Protein AF-A0A1F3BDF4-F1 (afdb_monomer)

Foldseek 3Di:
DDDDDDDPDPPPVVVVVVVVVVVVVVVVVVVVVVVVVVVVVVVVVVVVVVVVVVVVVVVVVVVVVVVVVVVVVVVVVVVVVVVVVVVVVVVVVVVVVVVVVVVVVVVVVVVVVVVVVVVVVVVVCVVVVVVVVVVVLVVLVVVLVVLVVVLVVLVVVLVVLVVVLVVLVPDDDDDDPVVSVVVNVVSVVVSVVSVVVSVVSVVVSVVSCVVSVVVPPDDD

Structure (mmCIF, N/CA/C/O backbone):
data_AF-A0A1F3BDF4-F1
#
_entry.id   AF-A0A1F3BDF4-F1
#
loop_
_atom_site.group_PDB
_atom_site.id
_atom_site.type_symbol
_atom_site.label_atom_id
_atom_site.label_alt_id
_atom_site.label_comp_id
_atom_site.label_asym_id
_atom_site.label_entity_id
_atom_site.label_seq_id
_atom_site.pdbx_PDB_ins_code
_atom_site.Cartn_x
_atom_site.Cartn_y
_atom_site.Cartn_z
_atom_site.occupancy
_atom_site.B_iso_or_equiv
_atom_site.auth_seq_id
_atom_site.auth_comp_id
_atom_site.auth_asym_id
_atom_site.auth_atom_id
_atom_site.pdbx_PDB_model_num
ATOM 1 N N . MET A 1 1 ? -53.363 -26.529 155.793 1.00 37.91 1 MET A N 1
ATOM 2 C CA . MET A 1 1 ? -52.292 -25.540 155.560 1.00 37.91 1 MET A CA 1
ATOM 3 C C . MET A 1 1 ? -52.368 -25.108 154.101 1.00 37.91 1 MET A C 1
ATOM 5 O O . MET A 1 1 ? -51.910 -25.839 153.241 1.00 37.91 1 MET A O 1
ATOM 9 N N . PHE A 1 2 ? -53.030 -23.985 153.822 1.00 35.12 2 PHE A N 1
ATOM 10 C CA . PHE A 1 2 ? -53.030 -23.314 152.519 1.00 35.12 2 PHE A CA 1
ATOM 11 C C . PHE A 1 2 ? -52.814 -21.832 152.810 1.00 35.12 2 PHE A C 1
ATOM 13 O O . PHE A 1 2 ? -53.578 -21.233 153.566 1.00 35.12 2 PHE A O 1
ATOM 20 N N . ILE A 1 3 ? -51.716 -21.281 152.300 1.00 35.78 3 ILE A N 1
ATOM 21 C CA . ILE A 1 3 ? -51.333 -19.887 152.517 1.00 35.78 3 ILE A CA 1
ATOM 22 C C . ILE A 1 3 ? -52.104 -19.052 151.495 1.00 35.78 3 ILE A C 1
ATOM 24 O O . ILE A 1 3 ? -51.772 -19.042 150.312 1.00 35.78 3 ILE A O 1
ATOM 28 N N . ALA A 1 4 ? -53.153 -18.373 151.952 1.00 39.72 4 ALA A N 1
ATOM 29 C CA . ALA A 1 4 ? -53.802 -17.317 151.191 1.00 39.72 4 ALA A CA 1
ATOM 30 C C . ALA A 1 4 ? -52.965 -16.039 151.336 1.00 39.72 4 ALA A C 1
ATOM 32 O O . ALA A 1 4 ? -52.969 -15.400 152.387 1.00 39.72 4 ALA A O 1
ATOM 33 N N . ILE A 1 5 ? -52.216 -15.683 150.292 1.00 42.00 5 ILE A N 1
ATOM 34 C CA . ILE A 1 5 ? -51.486 -14.415 150.233 1.00 42.00 5 ILE A CA 1
ATOM 35 C C . ILE A 1 5 ? -52.464 -13.340 149.747 1.00 42.00 5 ILE A C 1
ATOM 37 O O . ILE A 1 5 ? -52.766 -13.245 148.558 1.00 42.00 5 ILE A O 1
ATOM 41 N N . TYR A 1 6 ? -52.986 -12.544 150.681 1.00 45.91 6 TYR A N 1
ATOM 42 C CA . TYR A 1 6 ? -53.747 -11.331 150.383 1.00 45.91 6 TYR A CA 1
ATOM 43 C C . TYR A 1 6 ? -52.776 -10.204 150.006 1.00 45.91 6 TYR A C 1
ATOM 45 O O . TYR A 1 6 ? -52.049 -9.697 150.857 1.00 45.91 6 TYR A O 1
ATOM 53 N N . PHE A 1 7 ? -52.775 -9.792 148.736 1.00 43.00 7 PHE A N 1
ATOM 54 C CA . PHE A 1 7 ? -52.108 -8.562 148.304 1.00 43.00 7 PHE A CA 1
ATOM 55 C C . PHE A 1 7 ? -53.066 -7.371 148.429 1.00 43.00 7 PHE A C 1
ATOM 57 O O . PHE A 1 7 ? -54.156 -7.365 147.855 1.00 43.00 7 PHE A O 1
ATOM 64 N N . LYS A 1 8 ? -52.631 -6.376 149.205 1.00 47.25 8 LYS A N 1
ATOM 65 C CA . LYS A 1 8 ? -53.278 -5.084 149.451 1.00 47.25 8 LYS A CA 1
ATOM 66 C C . LYS A 1 8 ? 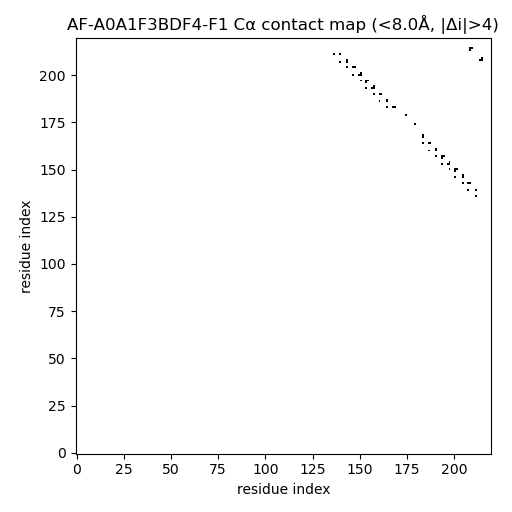-53.118 -4.174 148.217 1.00 47.25 8 LYS A C 1
ATOM 68 O O . LYS A 1 8 ? -52.019 -4.082 147.689 1.00 47.25 8 LYS A O 1
ATOM 73 N N . GLU A 1 9 ? -54.228 -3.559 147.793 1.00 53.06 9 GLU A N 1
ATOM 74 C CA . GLU A 1 9 ? -54.383 -2.426 146.847 1.00 53.06 9 GLU A CA 1
ATOM 75 C C . GLU A 1 9 ? -53.667 -2.516 145.471 1.00 53.06 9 GLU A C 1
ATOM 77 O O . GLU A 1 9 ? -52.466 -2.318 145.319 1.00 53.06 9 GLU A O 1
ATOM 82 N N . LYS A 1 10 ? -54.458 -2.803 144.420 1.00 56.91 10 LYS A N 1
ATOM 83 C CA . LYS A 1 10 ? -54.035 -3.112 143.039 1.00 56.91 10 LYS A CA 1
ATOM 84 C C . LYS A 1 10 ? -54.097 -1.907 142.074 1.00 56.91 10 LYS A C 1
ATOM 86 O O . LYS A 1 10 ? -54.841 -1.958 141.099 1.00 56.91 10 LYS A O 1
ATOM 91 N N . GLU A 1 11 ? -53.291 -0.866 142.264 1.00 58.97 11 GLU A N 1
ATOM 92 C CA . GLU A 1 11 ? -53.079 0.135 141.188 1.00 58.97 11 GLU A CA 1
ATOM 93 C C . GLU A 1 11 ? -52.096 -0.370 140.113 1.00 58.97 11 GLU A C 1
ATOM 95 O O . GLU A 1 11 ? -52.267 -0.134 138.918 1.00 58.97 11 GLU A O 1
ATOM 100 N N . TRP A 1 12 ? -51.100 -1.166 140.510 1.00 61.97 12 TRP A N 1
ATOM 101 C CA . TRP A 1 12 ? -50.070 -1.680 139.600 1.00 61.97 12 TRP A CA 1
ATOM 102 C C . TRP A 1 12 ? -50.609 -2.650 138.533 1.00 61.97 12 TRP A C 1
ATOM 104 O O . TRP A 1 12 ? -50.125 -2.654 137.402 1.00 61.97 12 TRP A O 1
ATOM 114 N N . LEU A 1 13 ? -51.645 -3.437 138.851 1.00 58.66 13 LEU A N 1
ATOM 115 C CA . LEU A 1 13 ? -52.197 -4.430 137.921 1.00 58.66 13 LEU A CA 1
ATOM 116 C C . LEU A 1 13 ? -52.852 -3.766 136.697 1.00 58.66 13 LEU A C 1
ATOM 118 O O . LEU A 1 13 ? -52.736 -4.282 135.587 1.00 58.66 13 LEU A O 1
ATOM 122 N N . GLY A 1 14 ? -53.499 -2.612 136.898 1.00 61.72 14 GLY A N 1
ATOM 123 C CA . GLY A 1 14 ? -54.099 -1.816 135.824 1.00 61.72 14 GLY A CA 1
ATOM 124 C C . GLY A 1 14 ? -53.042 -1.234 134.890 1.00 61.72 14 GLY A C 1
ATOM 125 O O . GLY A 1 14 ? -53.146 -1.393 133.676 1.00 61.72 14 GLY A O 1
ATOM 126 N N . ASN A 1 15 ? -51.967 -0.676 135.453 1.00 65.50 15 ASN A N 1
ATOM 127 C CA . ASN A 1 15 ? -50.853 -0.126 134.677 1.00 65.50 15 ASN A CA 1
ATOM 128 C C . ASN A 1 15 ? -50.111 -1.208 133.877 1.00 65.50 15 ASN A C 1
ATOM 130 O O . ASN A 1 15 ? -49.742 -0.975 132.729 1.00 65.50 15 ASN A O 1
ATOM 134 N N . VAL A 1 16 ? -49.935 -2.409 134.440 1.00 65.25 16 VAL A N 1
ATOM 135 C CA . VAL A 1 16 ? -49.312 -3.540 133.732 1.00 65.25 16 VAL A CA 1
ATOM 136 C C . VAL A 1 16 ? -50.207 -4.063 132.609 1.00 65.25 16 VAL A C 1
ATOM 138 O O . VAL A 1 16 ? -49.717 -4.289 131.507 1.00 65.25 16 VAL A O 1
ATOM 141 N N . LEU A 1 17 ? -51.514 -4.212 132.836 1.00 60.62 17 LEU A N 1
ATOM 142 C CA . LEU A 1 17 ? -52.457 -4.629 131.790 1.00 60.62 17 LEU A CA 1
ATOM 143 C C . LEU A 1 17 ? -52.572 -3.591 130.667 1.00 60.62 17 LEU A C 1
ATOM 145 O O . LEU A 1 17 ? -52.614 -3.961 129.496 1.00 60.62 17 LEU A O 1
ATOM 149 N N . GLN A 1 18 ? -52.559 -2.301 131.003 1.00 64.50 18 GLN A N 1
ATOM 150 C CA . GLN A 1 18 ? -52.583 -1.216 130.027 1.00 64.50 18 GLN A CA 1
ATOM 151 C C . GLN A 1 18 ? -51.268 -1.131 129.239 1.00 64.50 18 GLN A C 1
ATOM 153 O O . GLN A 1 18 ? -51.304 -0.927 128.024 1.00 64.50 18 GLN A O 1
ATOM 158 N N . ALA A 1 19 ? -50.123 -1.364 129.890 1.00 62.91 19 ALA A N 1
ATOM 159 C CA . ALA A 1 19 ? -48.819 -1.470 129.236 1.00 62.91 19 ALA A CA 1
ATOM 160 C C . ALA A 1 19 ? -48.749 -2.688 128.300 1.00 62.91 19 ALA A C 1
ATOM 162 O O . ALA A 1 19 ? -48.329 -2.563 127.155 1.00 62.91 19 ALA A O 1
ATOM 163 N N . ILE A 1 20 ? -49.231 -3.857 128.730 1.00 61.91 20 ILE A N 1
ATOM 164 C CA . ILE A 1 20 ? -49.308 -5.055 127.880 1.00 61.91 20 ILE A CA 1
ATOM 165 C C . ILE A 1 20 ? -50.279 -4.827 126.708 1.00 61.91 20 ILE A C 1
ATOM 167 O O . ILE A 1 20 ? -49.984 -5.222 125.580 1.00 61.91 20 ILE A O 1
ATOM 171 N N . GLY A 1 21 ? -51.404 -4.142 126.932 1.00 61.09 21 GLY A N 1
ATOM 172 C CA . GLY A 1 21 ? -52.371 -3.776 125.893 1.00 61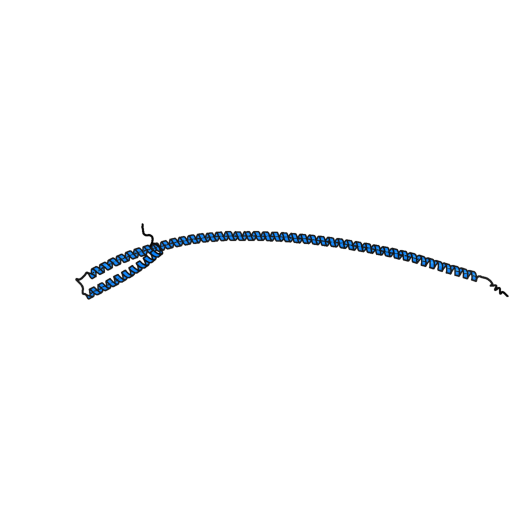.09 21 GLY A CA 1
ATOM 173 C C . GLY A 1 21 ? -51.815 -2.797 124.852 1.00 61.09 21 GLY A C 1
ATOM 174 O O . GLY A 1 21 ? -52.022 -2.981 123.656 1.00 61.09 21 GLY A O 1
ATOM 175 N N . THR A 1 22 ? -51.047 -1.791 125.275 1.00 65.75 22 THR A N 1
ATOM 176 C CA . THR A 1 22 ? -50.390 -0.849 124.348 1.00 65.75 22 THR A CA 1
ATOM 177 C C . THR A 1 22 ? -49.235 -1.501 123.604 1.00 65.75 22 THR A C 1
ATOM 179 O O . THR A 1 22 ? -49.133 -1.343 122.391 1.00 65.75 22 THR A O 1
ATOM 182 N N . ILE A 1 23 ? -48.406 -2.290 124.290 1.00 60.88 23 ILE A N 1
ATOM 183 C CA . ILE A 1 23 ? -47.301 -3.022 123.664 1.00 60.88 23 ILE A CA 1
ATOM 184 C C . ILE A 1 23 ? -47.846 -4.017 122.629 1.00 60.88 23 ILE A C 1
ATOM 186 O O . ILE A 1 23 ? -47.386 -4.020 121.490 1.00 60.88 23 ILE A O 1
ATOM 190 N N . SER A 1 24 ? -48.870 -4.806 122.968 1.00 62.03 24 SER A N 1
ATOM 191 C CA . SER A 1 24 ? -49.495 -5.742 122.019 1.00 62.03 24 SER A CA 1
ATOM 192 C C . SER A 1 24 ? -50.167 -5.033 120.838 1.00 62.03 24 SER A C 1
ATOM 194 O O . SER A 1 24 ? -50.008 -5.482 119.704 1.00 62.03 24 SER A O 1
ATOM 196 N N . GLY A 1 25 ? -50.829 -3.892 121.059 1.00 63.59 25 GLY A N 1
ATOM 197 C CA . GLY A 1 25 ? -51.383 -3.061 119.985 1.00 63.59 25 GLY A CA 1
ATOM 198 C C . GLY A 1 25 ? -50.315 -2.499 119.038 1.00 63.59 25 GLY A C 1
ATOM 199 O O . GLY A 1 25 ? -50.494 -2.527 117.819 1.00 63.59 25 GLY A O 1
ATOM 200 N N . ILE A 1 26 ? -49.171 -2.056 119.572 1.00 66.44 26 ILE A N 1
ATOM 201 C CA . ILE A 1 26 ? -48.028 -1.584 118.775 1.00 66.44 26 ILE A CA 1
ATOM 202 C C . ILE A 1 26 ? -47.444 -2.733 117.945 1.00 66.44 26 ILE A C 1
ATOM 204 O O . ILE A 1 26 ? -47.252 -2.572 116.743 1.00 66.44 26 ILE A O 1
ATOM 208 N N . TYR A 1 27 ? -47.230 -3.911 118.539 1.00 55.62 27 TYR A N 1
ATOM 209 C CA . TYR A 1 27 ? -46.733 -5.082 117.808 1.00 55.62 27 TYR A CA 1
ATOM 210 C C . TYR A 1 27 ? -47.699 -5.551 116.719 1.00 55.62 27 TYR A C 1
ATOM 212 O O . TYR A 1 27 ? -47.256 -5.856 115.616 1.00 55.62 27 TYR A O 1
ATOM 220 N N . LEU A 1 28 ? -49.008 -5.556 116.979 1.00 63.03 28 LEU A N 1
ATOM 221 C CA . LEU A 1 28 ? -50.012 -5.904 115.975 1.00 63.03 28 LEU A CA 1
ATOM 222 C C . LEU A 1 28 ? -49.995 -4.909 114.807 1.00 63.03 28 LEU A C 1
ATOM 224 O O . LEU A 1 28 ? -50.034 -5.313 113.650 1.00 63.03 28 LEU A O 1
ATOM 228 N N . THR A 1 29 ? -49.853 -3.615 115.104 1.00 61.84 29 THR A N 1
ATOM 229 C CA . THR A 1 29 ? -49.746 -2.562 114.084 1.00 61.84 29 THR A CA 1
ATOM 230 C C . THR A 1 29 ? -48.465 -2.714 113.262 1.00 61.84 29 THR A C 1
ATOM 232 O O . THR A 1 29 ? -48.508 -2.591 112.042 1.00 61.84 29 THR A O 1
ATOM 235 N N . ILE A 1 30 ? -47.339 -3.052 113.898 1.00 62.94 30 ILE A N 1
ATOM 236 C CA . ILE A 1 30 ? -46.064 -3.327 113.218 1.00 62.94 30 ILE A CA 1
ATOM 237 C C . ILE A 1 30 ? -46.166 -4.586 112.345 1.00 62.94 30 ILE A C 1
ATOM 239 O O . ILE A 1 30 ? -45.690 -4.571 111.216 1.00 62.94 30 ILE A O 1
ATOM 243 N N . ILE A 1 31 ? -46.813 -5.656 112.812 1.00 59.53 31 ILE A N 1
ATOM 244 C CA . ILE A 1 31 ? -47.002 -6.897 112.040 1.00 59.53 31 ILE A CA 1
ATOM 245 C C . ILE A 1 31 ? -47.917 -6.657 110.832 1.00 59.53 31 ILE A C 1
ATOM 247 O O . ILE A 1 31 ? -47.577 -7.073 109.727 1.00 59.53 31 ILE A O 1
ATOM 251 N N . ILE A 1 32 ? -49.026 -5.932 111.012 1.00 61.69 32 ILE A N 1
ATOM 252 C CA . ILE A 1 32 ? -49.935 -5.544 109.921 1.00 61.69 32 ILE A CA 1
ATOM 253 C C . ILE A 1 32 ? -49.212 -4.632 108.919 1.00 61.69 32 ILE A C 1
ATOM 255 O O . ILE A 1 32 ? -49.352 -4.810 107.711 1.00 61.69 32 ILE A O 1
ATOM 259 N N . PHE A 1 33 ? -48.393 -3.692 109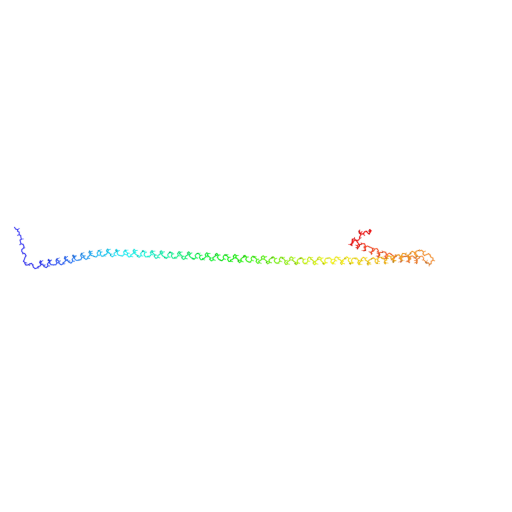.396 1.00 63.38 33 PHE A N 1
ATOM 260 C CA . PHE A 1 33 ? -47.591 -2.812 108.547 1.00 63.38 33 PHE A CA 1
ATOM 261 C C . PHE A 1 33 ? -46.519 -3.582 107.760 1.00 63.38 33 PHE A C 1
ATOM 263 O O . PHE A 1 33 ? -46.354 -3.352 106.564 1.00 63.38 33 PHE A O 1
ATOM 270 N N . LEU A 1 34 ? -45.833 -4.541 108.389 1.00 56.84 34 LEU A N 1
ATOM 271 C CA . LEU A 1 34 ? -44.849 -5.407 107.731 1.00 56.84 34 LEU A CA 1
ATOM 272 C C . LEU A 1 34 ? -45.502 -6.341 106.697 1.00 56.84 34 LEU A C 1
ATOM 274 O O . LEU A 1 34 ? -44.968 -6.476 105.598 1.00 56.84 34 LEU A O 1
ATOM 278 N N . GLN A 1 35 ? -46.677 -6.913 106.989 1.00 56.06 35 GLN A N 1
ATOM 279 C CA . GLN A 1 35 ? -47.450 -7.706 106.020 1.00 56.06 35 GLN A CA 1
ATOM 280 C C . GLN A 1 35 ? -47.980 -6.857 104.855 1.00 56.06 35 GLN A C 1
ATOM 282 O O . GLN A 1 35 ? -47.895 -7.273 103.700 1.00 56.06 35 GLN A O 1
ATOM 287 N N . SER A 1 36 ? -48.450 -5.635 105.123 1.00 56.97 36 SER A N 1
ATOM 288 C CA . SER A 1 36 ? -48.879 -4.684 104.087 1.00 56.97 36 SER A CA 1
ATOM 289 C C . SER A 1 36 ? -47.731 -4.270 103.154 1.00 56.97 36 SER A C 1
ATOM 291 O O . SER A 1 36 ? -47.973 -3.929 101.994 1.00 56.97 36 SER A O 1
ATOM 293 N N . ASN A 1 37 ? -46.485 -4.302 103.633 1.00 61.31 37 ASN A N 1
ATOM 294 C CA . ASN A 1 37 ? -45.301 -3.955 102.846 1.00 61.31 37 ASN A CA 1
ATOM 295 C C . ASN A 1 37 ? -44.859 -5.095 101.906 1.00 61.31 37 ASN A C 1
ATOM 297 O O . ASN A 1 37 ? -44.322 -4.849 100.828 1.00 61.31 37 ASN A O 1
ATOM 301 N N . GLU A 1 38 ? -45.131 -6.349 102.269 1.00 63.09 38 GLU A N 1
ATOM 302 C CA . GLU A 1 38 ? -44.785 -7.530 101.468 1.00 63.09 38 GLU A CA 1
ATOM 303 C C . GLU A 1 38 ? -45.664 -7.661 100.208 1.00 63.09 38 GLU A C 1
ATOM 305 O O . GLU A 1 38 ? -45.215 -8.092 99.141 1.00 63.09 38 GLU A O 1
ATOM 310 N N . GLU A 1 39 ? -46.926 -7.238 100.303 1.00 65.56 39 GLU A N 1
ATOM 311 C CA . GLU A 1 39 ? -47.867 -7.201 99.180 1.00 65.56 39 GLU A CA 1
ATOM 312 C C . GLU A 1 39 ? -47.580 -6.027 98.225 1.00 65.56 39 GLU A C 1
ATOM 314 O O . GLU A 1 39 ? -47.633 -6.190 97.002 1.00 65.56 39 GLU A O 1
ATOM 319 N N . SER A 1 40 ? -47.153 -4.886 98.776 1.00 65.50 40 SER A N 1
ATOM 320 C CA . SER A 1 40 ? -46.599 -3.742 98.037 1.00 65.50 40 SER A CA 1
ATOM 321 C C . SER A 1 40 ? -45.344 -4.125 97.235 1.00 65.50 40 SER A C 1
ATOM 323 O O . SER A 1 40 ? -45.277 -3.859 96.032 1.00 65.50 40 SER A O 1
ATOM 325 N N . ASP A 1 41 ? -44.389 -4.846 97.835 1.00 73.81 41 ASP A N 1
ATOM 326 C CA . ASP A 1 41 ? -43.156 -5.266 97.148 1.00 73.81 41 ASP A CA 1
ATOM 327 C C . ASP A 1 41 ? -43.441 -6.263 96.005 1.00 73.81 41 ASP A C 1
ATOM 329 O O . ASP A 1 41 ? -42.855 -6.189 94.919 1.00 73.81 41 ASP A O 1
ATOM 333 N N . LYS A 1 42 ? -44.418 -7.163 96.185 1.00 76.75 42 LYS A N 1
ATOM 334 C CA . LYS A 1 42 ? -44.894 -8.053 95.109 1.00 76.75 42 LYS A CA 1
ATOM 335 C C . LYS A 1 42 ? -45.516 -7.271 93.949 1.00 76.75 42 LYS A C 1
ATOM 337 O O . LYS A 1 42 ? -45.252 -7.600 92.788 1.00 76.75 42 LYS A O 1
ATOM 342 N N . GLN A 1 43 ? -46.320 -6.244 94.232 1.00 76.00 43 GLN A N 1
ATOM 343 C CA . GLN A 1 43 ? -46.901 -5.379 93.201 1.00 76.00 43 GLN A CA 1
ATOM 344 C C . GLN A 1 43 ? -45.830 -4.565 92.470 1.00 76.00 43 GLN A C 1
ATOM 346 O O . GLN A 1 43 ? -45.836 -4.530 91.237 1.00 76.00 43 GLN A O 1
ATOM 351 N N . PHE A 1 44 ? -44.864 -4.011 93.203 1.00 77.06 44 PHE A N 1
ATOM 352 C CA . PHE A 1 44 ? -43.733 -3.282 92.639 1.00 77.06 44 PHE A CA 1
ATOM 353 C C . PHE A 1 44 ? -42.905 -4.163 91.697 1.00 77.06 44 PHE A C 1
ATOM 355 O O . PHE A 1 44 ? -42.699 -3.813 90.534 1.00 77.06 44 PHE A O 1
ATOM 362 N N . ARG A 1 45 ? -42.520 -5.371 92.129 1.00 77.00 45 ARG A N 1
ATOM 363 C CA . ARG A 1 45 ? -41.799 -6.338 91.279 1.00 77.00 45 ARG A CA 1
ATOM 364 C C . ARG A 1 45 ? -42.594 -6.725 90.034 1.00 77.00 45 ARG A C 1
ATOM 366 O O . ARG A 1 45 ? -42.016 -6.875 88.958 1.00 77.00 45 ARG A O 1
ATOM 373 N N . LYS A 1 46 ? -43.916 -6.884 90.156 1.00 83.06 46 LYS A N 1
ATOM 374 C CA . LYS A 1 46 ? -44.800 -7.199 89.024 1.00 83.06 46 LYS A CA 1
ATOM 375 C C . LYS A 1 46 ? -44.877 -6.039 88.028 1.00 83.06 46 LYS A C 1
ATOM 377 O O . LYS A 1 46 ? -44.842 -6.279 86.824 1.00 83.06 46 LYS A O 1
ATOM 382 N N . GLN A 1 47 ? -44.957 -4.800 88.505 1.00 79.56 47 GLN A N 1
ATOM 383 C CA . GLN A 1 47 ? -44.959 -3.605 87.661 1.00 79.56 47 GLN A CA 1
ATOM 384 C C . GLN A 1 47 ? -43.602 -3.391 86.979 1.00 79.56 47 GLN A C 1
ATOM 386 O O . GLN A 1 47 ? -43.563 -3.132 85.778 1.00 79.56 47 GLN A O 1
ATOM 391 N N . PHE A 1 48 ? -42.502 -3.592 87.705 1.00 80.62 48 PHE A N 1
ATOM 392 C CA . PHE A 1 48 ? -41.149 -3.493 87.166 1.00 80.62 48 PHE A CA 1
ATOM 393 C C . PHE A 1 48 ? -40.889 -4.538 86.073 1.00 80.62 48 PHE A C 1
ATOM 395 O O . PHE A 1 48 ? -40.381 -4.203 85.006 1.00 80.62 48 PHE A O 1
ATOM 402 N N . ARG A 1 49 ? -41.318 -5.795 86.274 1.00 82.81 49 ARG A N 1
ATOM 403 C CA . ARG A 1 49 ? -41.247 -6.838 85.232 1.00 82.81 49 ARG A CA 1
ATOM 404 C C . ARG A 1 49 ? -42.037 -6.461 83.982 1.00 82.81 49 ARG A C 1
ATOM 406 O O . ARG A 1 49 ? -41.501 -6.572 82.888 1.00 82.81 49 ARG A O 1
ATOM 413 N N . LYS A 1 50 ? -43.260 -5.944 84.137 1.00 85.62 50 LYS A N 1
ATOM 414 C CA . LYS A 1 50 ? -44.068 -5.468 83.001 1.00 85.62 50 LYS A CA 1
ATOM 415 C C . LYS A 1 50 ? -43.399 -4.320 82.246 1.00 85.62 50 LYS A C 1
ATOM 417 O O . LYS A 1 50 ? -43.458 -4.282 81.023 1.00 85.62 50 LYS A O 1
ATOM 422 N N . GLN A 1 51 ? -42.776 -3.380 82.956 1.00 83.00 51 GLN A N 1
ATOM 423 C CA . GLN A 1 51 ? -42.027 -2.292 82.325 1.00 83.00 51 GLN A CA 1
ATOM 424 C C . GLN A 1 51 ? -40.799 -2.815 81.575 1.00 83.00 51 GLN A C 1
ATOM 426 O O . GLN A 1 51 ? -40.537 -2.367 80.462 1.00 83.00 51 GLN A O 1
ATOM 431 N N . LEU A 1 52 ? -40.090 -3.795 82.140 1.00 84.88 52 LEU A N 1
ATOM 432 C CA . LEU A 1 52 ? -38.946 -4.435 81.496 1.00 84.88 52 LEU A CA 1
ATOM 433 C C . LEU A 1 52 ? -39.358 -5.193 80.224 1.00 84.88 52 LEU A C 1
ATOM 435 O O . LEU A 1 52 ? -38.733 -5.022 79.183 1.00 84.88 52 LEU A O 1
ATOM 439 N N . GLU A 1 53 ? -40.441 -5.971 80.287 1.00 90.06 53 GLU A N 1
ATOM 440 C CA . GLU A 1 53 ? -41.027 -6.659 79.130 1.00 90.06 53 GLU A CA 1
ATOM 441 C C . GLU A 1 53 ? -41.459 -5.655 78.053 1.00 90.06 53 GLU A C 1
ATOM 443 O O . GLU A 1 53 ? -41.172 -5.838 76.871 1.00 90.06 53 GLU A O 1
ATOM 448 N N . HIS A 1 54 ? -42.096 -4.550 78.449 1.00 89.12 54 HIS A N 1
ATOM 449 C CA . HIS A 1 54 ? -42.505 -3.506 77.515 1.00 89.12 54 HIS A CA 1
ATOM 450 C C . HIS A 1 54 ? -41.306 -2.834 76.829 1.00 89.12 54 HIS A C 1
ATOM 452 O O . HIS A 1 54 ? -41.331 -2.627 75.615 1.00 89.12 54 HIS A O 1
ATOM 458 N N . LEU A 1 55 ? -40.237 -2.547 77.579 1.00 87.06 55 LEU A N 1
ATOM 459 C CA . LEU A 1 55 ? -38.984 -2.013 77.041 1.00 87.06 55 LEU A CA 1
ATOM 460 C C . LEU A 1 55 ? -38.297 -2.999 76.093 1.00 87.06 55 LEU A C 1
ATOM 462 O O . LEU A 1 55 ? -37.820 -2.591 75.038 1.00 87.06 55 LEU A O 1
ATOM 466 N N . GLN A 1 56 ? -38.280 -4.292 76.422 1.00 89.12 56 GLN A N 1
ATOM 467 C CA . GLN A 1 56 ? -37.738 -5.327 75.540 1.00 89.12 56 GLN A CA 1
ATOM 468 C C . GLN A 1 56 ? -38.514 -5.408 74.222 1.00 89.12 56 GLN A C 1
ATOM 470 O O . GLN A 1 56 ? -37.903 -5.449 73.156 1.00 89.12 56 GLN A O 1
ATOM 475 N N . ILE A 1 57 ? -39.848 -5.359 74.277 1.00 93.00 57 ILE A N 1
ATOM 476 C CA . ILE A 1 57 ? -40.699 -5.354 73.080 1.00 93.00 57 ILE A CA 1
ATOM 477 C C . ILE A 1 57 ? -40.449 -4.099 72.235 1.00 93.00 57 ILE A C 1
ATOM 479 O O . ILE A 1 57 ? -40.362 -4.194 71.010 1.00 93.00 57 ILE A O 1
ATOM 483 N N . LEU A 1 58 ? -40.332 -2.925 72.862 1.00 89.94 58 LEU A N 1
ATOM 484 C CA . LEU A 1 58 ? -40.033 -1.675 72.159 1.00 89.94 58 LEU A CA 1
ATOM 485 C C . LEU A 1 58 ? -38.657 -1.713 71.487 1.00 89.94 58 LEU A C 1
ATOM 487 O O . LEU A 1 58 ? -38.562 -1.378 70.307 1.00 89.94 58 LEU A O 1
ATOM 491 N N . ASN A 1 59 ? -37.625 -2.174 72.196 1.00 89.00 59 ASN A N 1
ATOM 492 C CA . ASN A 1 59 ? -36.283 -2.329 71.636 1.00 89.00 59 ASN A CA 1
ATOM 493 C C . ASN A 1 59 ? -36.271 -3.321 70.471 1.00 89.00 59 ASN A C 1
ATOM 495 O O . ASN A 1 59 ? -35.702 -3.012 69.429 1.00 89.00 59 ASN A O 1
ATOM 499 N N . SER A 1 60 ? -36.942 -4.470 70.604 1.00 93.81 60 SER A N 1
ATOM 500 C CA . SER A 1 60 ? -37.058 -5.445 69.512 1.00 93.81 60 SER A CA 1
ATOM 501 C C . SER A 1 60 ? -37.701 -4.813 68.279 1.00 93.81 60 SER A C 1
ATOM 503 O O . SER A 1 60 ? -37.138 -4.877 67.195 1.00 93.81 60 SER A O 1
ATOM 505 N N . LYS A 1 61 ? -38.825 -4.103 68.448 1.00 93.56 61 LYS A N 1
ATOM 506 C CA . LYS A 1 61 ? -39.502 -3.419 67.335 1.00 93.56 61 LYS A CA 1
ATOM 507 C C . LYS A 1 61 ? -38.633 -2.349 66.676 1.00 93.56 61 LYS A C 1
ATOM 509 O O . LYS A 1 61 ? -38.700 -2.182 65.461 1.00 93.56 61 LYS A O 1
ATOM 514 N N . GLN A 1 62 ? -37.851 -1.603 67.457 1.00 91.50 62 GLN A N 1
ATOM 515 C CA . GLN A 1 62 ? -36.925 -0.609 66.913 1.00 91.50 62 GLN A CA 1
ATOM 516 C C . GLN A 1 62 ? -35.795 -1.268 66.121 1.00 91.50 62 GLN A C 1
ATOM 518 O O . GLN A 1 62 ? -35.480 -0.795 65.031 1.00 91.50 62 GLN A O 1
ATOM 523 N N . ILE A 1 63 ? -35.228 -2.366 66.627 1.00 93.00 63 ILE A N 1
ATOM 524 C CA . ILE A 1 63 ? -34.203 -3.145 65.922 1.00 93.00 63 ILE A CA 1
ATOM 525 C C . ILE A 1 63 ? -34.767 -3.691 64.606 1.00 93.00 63 ILE A C 1
ATOM 527 O O . ILE A 1 63 ? -34.160 -3.472 63.560 1.00 93.00 63 ILE A O 1
ATOM 531 N N . ASP A 1 64 ? -35.956 -4.296 64.626 1.00 94.94 64 ASP A N 1
ATOM 532 C CA . ASP A 1 64 ? -36.604 -4.844 63.427 1.00 94.94 64 ASP A CA 1
ATOM 533 C C . ASP A 1 64 ? -36.891 -3.752 62.383 1.00 94.94 64 ASP A C 1
ATOM 535 O O . ASP A 1 64 ? -36.663 -3.932 61.183 1.00 94.94 64 ASP A O 1
ATOM 539 N N . ALA A 1 65 ? -37.360 -2.581 62.829 1.00 94.19 65 ALA A N 1
ATOM 540 C CA . ALA A 1 65 ? -37.615 -1.442 61.953 1.00 94.19 65 ALA A CA 1
ATOM 541 C C . ALA A 1 65 ? -36.321 -0.895 61.327 1.00 94.19 65 ALA A C 1
ATOM 543 O O . ALA A 1 65 ? -36.290 -0.610 60.126 1.00 94.19 65 ALA A O 1
ATOM 544 N N . LEU A 1 66 ? -35.249 -0.779 62.117 1.00 94.56 66 LEU A N 1
ATOM 545 C CA . LEU A 1 66 ? -33.932 -0.360 61.634 1.00 94.56 66 LEU A CA 1
ATOM 546 C C . LEU A 1 66 ? -33.355 -1.370 60.643 1.00 94.56 66 LEU A C 1
ATOM 548 O O . LEU A 1 66 ? -32.860 -0.966 59.588 1.00 94.56 66 LEU A O 1
ATOM 552 N N . GLN A 1 67 ? -33.461 -2.665 60.937 1.00 95.44 67 GLN A N 1
ATOM 553 C CA . GLN A 1 67 ? -32.997 -3.723 60.050 1.00 95.44 67 GLN A CA 1
ATOM 554 C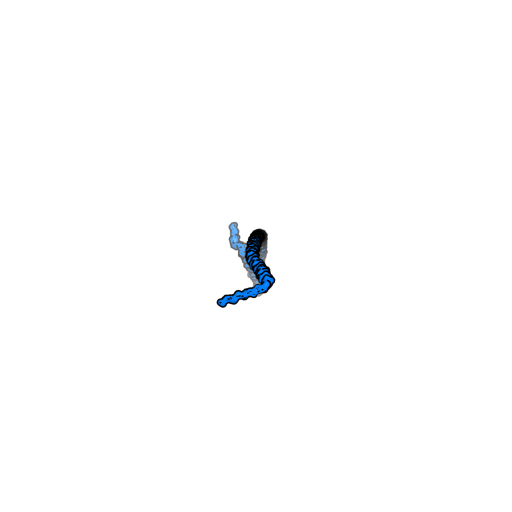 C . GLN A 1 67 ? -33.759 -3.689 58.722 1.00 95.44 67 GLN A C 1
ATOM 556 O O . GLN A 1 67 ? -33.136 -3.605 57.665 1.00 95.44 67 GLN A O 1
ATOM 561 N N . SER A 1 68 ? -35.093 -3.629 58.759 1.00 95.81 68 SER A N 1
ATOM 562 C CA . SER A 1 68 ? -35.915 -3.545 57.545 1.00 95.81 68 SER A CA 1
ATOM 563 C C . SER A 1 68 ? -35.612 -2.290 56.719 1.00 95.81 68 SER A C 1
ATOM 565 O O . SER A 1 68 ? -35.538 -2.347 55.489 1.00 95.81 68 SER A O 1
ATOM 567 N N . SER A 1 69 ? -35.412 -1.144 57.378 1.00 95.69 69 SER A N 1
ATOM 568 C CA . SER A 1 69 ? -35.015 0.094 56.701 1.00 95.69 69 SER A CA 1
ATOM 569 C C . SER A 1 69 ? -33.645 -0.044 56.035 1.00 95.69 69 SER A C 1
ATOM 571 O O . SER A 1 69 ? -33.478 0.344 54.879 1.00 95.69 69 SER A O 1
ATOM 573 N N . THR A 1 70 ? -32.675 -0.631 56.736 1.00 94.94 70 THR A N 1
ATOM 574 C CA . THR A 1 70 ? -31.312 -0.835 56.230 1.00 94.94 70 THR A CA 1
ATOM 575 C C . THR A 1 70 ? -31.304 -1.789 55.037 1.00 94.94 70 THR A C 1
ATOM 577 O O . THR A 1 70 ? -30.717 -1.477 54.004 1.00 94.94 70 THR A O 1
ATOM 580 N N . GLU A 1 71 ? -32.026 -2.908 55.116 1.00 97.12 71 GLU A N 1
ATOM 581 C CA . GLU A 1 71 ? -32.168 -3.865 54.012 1.00 97.12 71 GLU A CA 1
ATOM 582 C C . GLU A 1 71 ? -32.787 -3.214 52.764 1.00 97.12 71 GLU A C 1
ATOM 584 O O . GLU A 1 71 ? -32.302 -3.413 51.647 1.00 97.12 71 GLU A O 1
ATOM 589 N N . LYS A 1 72 ? -33.817 -2.373 52.935 1.00 96.69 72 LYS A N 1
ATOM 590 C CA . LYS A 1 72 ? -34.422 -1.616 51.825 1.00 96.69 72 LYS A CA 1
ATOM 591 C C . LYS A 1 72 ? -33.441 -0.634 51.188 1.00 96.69 72 LYS A C 1
ATOM 593 O O . LYS A 1 72 ? -33.408 -0.524 49.959 1.00 96.69 72 LYS A O 1
ATOM 598 N N . GLN A 1 73 ? -32.650 0.070 51.995 1.00 96.44 73 GLN A N 1
ATOM 599 C CA . GLN A 1 73 ? -31.632 0.995 51.495 1.00 96.44 73 GLN A CA 1
ATOM 600 C C . GLN A 1 73 ? -30.539 0.253 50.722 1.00 96.44 73 GLN A C 1
ATOM 602 O O . GLN A 1 73 ? -30.228 0.649 49.601 1.00 96.44 73 GLN A O 1
ATOM 607 N N . ILE A 1 74 ? -30.031 -0.863 51.257 1.00 96.56 74 ILE A N 1
ATOM 608 C CA . ILE A 1 74 ? -29.032 -1.705 50.583 1.00 96.56 74 ILE A CA 1
ATOM 609 C C . ILE A 1 74 ? -29.569 -2.198 49.238 1.00 96.56 74 ILE A C 1
ATOM 611 O O . ILE A 1 74 ? -28.892 -2.061 48.221 1.00 96.56 74 ILE A O 1
ATOM 615 N N . LYS A 1 75 ? -30.802 -2.712 49.204 1.00 96.94 75 LYS A N 1
ATOM 616 C CA . LYS A 1 75 ? -31.418 -3.203 47.966 1.00 96.94 75 LYS A CA 1
ATOM 617 C C . LYS A 1 75 ? -31.582 -2.095 46.924 1.00 96.94 75 LYS A C 1
ATOM 619 O O . LYS A 1 75 ? -31.299 -2.307 45.749 1.00 96.94 75 LYS A O 1
ATOM 624 N N . THR A 1 76 ? -32.007 -0.909 47.355 1.00 97.25 76 THR A N 1
ATOM 625 C CA . THR A 1 76 ? -32.140 0.260 46.471 1.00 97.25 76 THR A CA 1
ATOM 626 C C . THR A 1 76 ? -30.779 0.673 45.914 1.00 97.25 76 THR A C 1
ATOM 628 O O . THR A 1 76 ? -30.648 0.919 44.719 1.00 97.25 76 THR A O 1
ATOM 631 N N . PHE A 1 77 ? -29.747 0.696 46.758 1.00 97.19 77 PHE A N 1
ATOM 632 C CA . PHE A 1 77 ? -28.387 1.025 46.346 1.00 97.19 77 PHE A CA 1
ATOM 633 C C . PHE A 1 77 ? -27.829 0.009 45.338 1.00 97.19 77 PHE A C 1
ATOM 635 O O . PHE A 1 77 ? -27.250 0.393 44.324 1.00 97.19 77 PHE A O 1
ATOM 642 N N . GLN A 1 78 ? -28.056 -1.285 45.570 1.00 97.12 78 GLN A N 1
ATOM 643 C CA . GLN A 1 78 ? -27.661 -2.349 44.644 1.00 97.12 78 G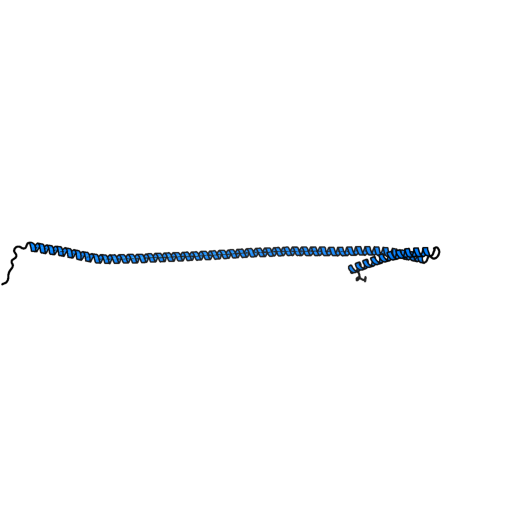LN A CA 1
ATOM 644 C C . GLN A 1 78 ? -28.363 -2.231 43.283 1.00 97.12 78 GLN A C 1
ATOM 646 O O . GLN A 1 78 ? -27.709 -2.383 42.250 1.00 97.12 78 GLN A O 1
ATOM 651 N N . ASP A 1 79 ? -29.663 -1.930 43.266 1.00 97.50 79 ASP A N 1
ATOM 652 C CA . ASP A 1 79 ? -30.429 -1.735 42.028 1.00 97.50 79 ASP A CA 1
ATOM 653 C C . ASP A 1 79 ? -29.934 -0.512 41.239 1.00 97.50 79 ASP A C 1
ATOM 655 O O . ASP A 1 79 ? -29.694 -0.601 40.034 1.00 97.50 79 ASP A O 1
ATOM 659 N N . LEU A 1 80 ? -29.695 0.613 41.921 1.00 96.75 80 LEU A N 1
ATOM 660 C CA . LEU A 1 80 ? -29.149 1.821 41.296 1.00 96.75 80 LEU A CA 1
ATOM 661 C C . LEU A 1 80 ? -27.756 1.585 40.707 1.00 96.75 80 LEU A C 1
ATOM 663 O O . LEU A 1 80 ? -27.517 1.955 39.558 1.00 96.75 80 LEU A O 1
ATOM 667 N N . ASN A 1 81 ? -26.862 0.926 41.448 1.00 97.06 81 ASN A N 1
ATOM 668 C CA . ASN A 1 81 ? -25.532 0.589 40.940 1.00 97.06 81 ASN A CA 1
ATOM 669 C C . ASN A 1 81 ? -25.611 -0.348 39.735 1.00 97.06 81 ASN A C 1
ATOM 671 O O . ASN A 1 81 ? -24.920 -0.128 38.745 1.00 97.06 81 ASN A O 1
ATOM 675 N N . SER A 1 82 ? -26.482 -1.357 39.781 1.00 97.62 82 SER A N 1
ATOM 676 C CA . SER A 1 82 ? -26.664 -2.290 38.663 1.00 97.62 82 SER A CA 1
ATOM 677 C C . SER A 1 82 ? -27.143 -1.560 37.406 1.00 97.62 82 SER A C 1
ATOM 679 O O . SER A 1 82 ? -26.599 -1.768 36.323 1.00 97.62 82 SER A O 1
ATOM 681 N N . LYS A 1 83 ? -28.102 -0.637 37.549 1.00 97.31 83 LYS A N 1
ATOM 682 C CA . LYS A 1 83 ? -28.588 0.204 36.446 1.00 97.31 83 LYS A CA 1
ATOM 683 C C . LYS A 1 83 ? -27.505 1.121 35.886 1.00 97.31 83 LYS A C 1
ATOM 685 O O . LYS A 1 83 ? -27.387 1.237 34.670 1.00 97.31 83 LYS A O 1
ATOM 690 N N . GLN A 1 84 ? -26.705 1.752 36.746 1.00 97.44 84 GLN A N 1
ATOM 691 C CA . GLN A 1 84 ? -25.597 2.601 36.303 1.00 97.44 84 GLN A CA 1
ATOM 692 C C . GLN A 1 84 ? -24.532 1.801 35.548 1.00 97.44 84 GLN A C 1
ATOM 694 O O . GLN A 1 84 ? -24.075 2.246 34.499 1.00 97.44 84 GLN A O 1
ATOM 699 N N . ILE A 1 85 ? -24.174 0.611 36.037 1.00 97.56 85 ILE A N 1
ATOM 700 C CA . ILE A 1 85 ? -23.208 -0.266 35.365 1.00 97.56 85 ILE A CA 1
ATOM 701 C C . ILE A 1 85 ? -23.721 -0.664 33.978 1.00 97.56 85 ILE A C 1
ATOM 703 O O . ILE A 1 85 ? -22.976 -0.546 33.009 1.00 97.56 85 ILE A O 1
ATOM 707 N N . LEU A 1 86 ? -24.988 -1.070 33.861 1.00 97.50 86 LEU A N 1
ATOM 708 C CA . LEU A 1 86 ? -25.585 -1.426 32.569 1.00 97.50 86 LEU A CA 1
ATOM 709 C C . LEU A 1 86 ? -25.606 -0.239 31.598 1.00 97.50 86 LEU A C 1
ATOM 711 O O . LEU A 1 86 ? -25.234 -0.394 30.438 1.00 97.50 86 LEU A O 1
ATOM 715 N N . ALA A 1 87 ? -25.974 0.954 32.071 1.00 97.56 87 ALA A N 1
ATOM 716 C CA . ALA A 1 87 ? -25.972 2.159 31.243 1.00 97.56 87 ALA A CA 1
ATOM 717 C C . ALA A 1 87 ? -24.562 2.514 30.740 1.00 97.56 87 ALA A C 1
ATOM 719 O O . ALA A 1 87 ? -24.389 2.873 29.576 1.00 97.56 87 ALA A O 1
ATOM 720 N N . LEU A 1 88 ? -23.541 2.376 31.594 1.00 97.88 88 LEU A N 1
ATOM 721 C CA . LEU A 1 88 ? -22.144 2.583 31.205 1.00 97.88 88 LEU A CA 1
ATOM 722 C C . LEU A 1 88 ? -21.670 1.537 30.191 1.00 97.88 88 LEU A C 1
ATOM 724 O O . LEU A 1 88 ? -20.979 1.883 29.237 1.00 97.88 88 LEU A O 1
ATOM 728 N N . GLN A 1 89 ? -22.054 0.272 30.368 1.00 97.69 89 GLN A N 1
ATOM 729 C CA . GLN A 1 89 ? -21.735 -0.792 29.416 1.00 97.69 89 GLN A CA 1
ATOM 730 C C . GLN A 1 89 ? -22.363 -0.531 28.045 1.00 97.69 89 GLN A C 1
ATOM 732 O O . GLN A 1 89 ? -21.676 -0.650 27.033 1.00 97.69 89 GLN A O 1
ATOM 737 N N . GLU A 1 90 ? -23.633 -0.126 28.004 1.00 97.94 90 GLU A N 1
ATOM 738 C CA . GLU A 1 90 ? -24.327 0.203 26.757 1.00 97.94 90 GLU A CA 1
ATOM 739 C C . GLU A 1 90 ? -23.689 1.407 26.052 1.00 97.94 90 GLU A C 1
ATOM 741 O O . GLU A 1 90 ? -23.488 1.392 24.837 1.00 97.94 90 GLU A O 1
ATOM 746 N N . LEU A 1 91 ? -23.332 2.446 26.812 1.00 97.62 91 LEU A N 1
ATOM 747 C CA . LEU A 1 91 ? -22.674 3.630 26.271 1.00 97.62 91 LEU A CA 1
ATOM 748 C C . LEU A 1 91 ? -21.287 3.298 25.708 1.00 97.62 91 LEU A C 1
ATOM 750 O O . LEU A 1 91 ? -20.966 3.725 24.600 1.00 97.62 91 LEU A O 1
ATOM 754 N N . ASN A 1 92 ? -20.499 2.494 26.423 1.00 97.75 92 ASN A N 1
ATOM 755 C CA . ASN A 1 92 ? -19.194 2.042 25.948 1.00 97.75 92 ASN A CA 1
ATOM 756 C C . ASN A 1 92 ? -19.317 1.181 24.687 1.00 97.75 92 ASN A C 1
ATOM 758 O O . ASN A 1 92 ? -18.552 1.382 23.749 1.00 97.75 92 ASN A O 1
ATOM 762 N N . ALA A 1 93 ? -20.289 0.264 24.628 1.00 97.94 93 ALA A N 1
ATOM 763 C CA . ALA A 1 93 ? -20.532 -0.549 23.437 1.00 97.94 93 ALA A CA 1
ATOM 764 C C . ALA A 1 93 ? -20.854 0.332 22.219 1.00 97.94 93 ALA A C 1
ATOM 766 O O . ALA A 1 93 ? -20.198 0.221 21.189 1.00 97.94 93 ALA A O 1
ATOM 767 N N . LYS A 1 94 ? -21.765 1.303 22.375 1.00 97.75 94 LYS A N 1
ATOM 768 C CA . LYS A 1 94 ? -22.104 2.269 21.316 1.00 97.75 94 LYS A CA 1
ATOM 769 C C . LYS A 1 94 ? -20.902 3.090 20.848 1.00 97.75 94 LYS A C 1
ATOM 771 O O . LYS A 1 94 ? -20.770 3.360 19.657 1.00 97.75 94 LYS A O 1
ATOM 776 N N . GLN A 1 95 ? -20.034 3.508 21.770 1.00 97.94 95 GLN A N 1
ATOM 777 C CA . GLN A 1 95 ? -18.813 4.241 21.425 1.00 97.94 95 GLN A CA 1
ATOM 778 C C . GLN A 1 95 ? -17.818 3.367 20.658 1.00 97.94 95 GLN A C 1
ATOM 780 O O . GLN A 1 95 ? -17.242 3.833 19.677 1.00 97.94 95 GLN A O 1
ATOM 785 N N . ILE A 1 96 ? -17.635 2.113 21.077 1.00 98.00 96 ILE A N 1
ATOM 786 C CA . ILE A 1 96 ? -16.771 1.150 20.386 1.00 98.00 96 ILE A CA 1
ATOM 787 C C . ILE A 1 96 ? -17.292 0.895 18.969 1.00 98.00 96 ILE A C 1
ATOM 789 O O . ILE A 1 96 ? -16.513 0.985 18.023 1.00 98.00 96 ILE A O 1
ATOM 793 N N . ASP A 1 97 ? -18.595 0.665 18.806 1.00 98.06 97 ASP A N 1
ATOM 794 C CA . ASP A 1 97 ? -19.209 0.427 17.495 1.00 98.06 97 ASP A CA 1
ATOM 795 C C . ASP A 1 97 ? -19.054 1.638 16.563 1.00 98.06 97 ASP A C 1
ATOM 797 O O . ASP A 1 97 ? -18.714 1.489 15.388 1.00 98.06 97 ASP A O 1
ATOM 801 N N . ALA A 1 98 ? -19.240 2.855 17.085 1.00 97.75 98 ALA A N 1
ATOM 802 C CA . ALA A 1 98 ? -19.046 4.082 16.315 1.00 97.75 98 ALA A CA 1
ATOM 803 C C . ALA A 1 98 ? -17.583 4.270 15.880 1.00 97.75 98 ALA A C 1
ATOM 805 O O . ALA A 1 98 ? -17.317 4.614 14.727 1.00 97.75 98 ALA A O 1
ATOM 806 N N . LEU A 1 99 ? -16.627 4.016 16.781 1.00 98.12 99 LEU A N 1
ATOM 807 C CA . LEU A 1 99 ? -15.199 4.064 16.460 1.00 98.12 99 LEU A CA 1
ATOM 808 C C . LEU A 1 99 ? -14.819 3.008 15.420 1.00 98.12 99 LEU A C 1
ATOM 810 O O . LEU A 1 99 ? -14.051 3.305 14.503 1.00 98.12 99 LEU A O 1
ATOM 814 N N . HIS A 1 100 ? -15.363 1.799 15.542 1.00 97.81 100 HIS A N 1
ATOM 815 C CA . HIS A 1 100 ? -15.147 0.723 14.583 1.00 97.81 100 HIS A CA 1
ATOM 816 C C . HIS A 1 100 ? -15.647 1.122 13.192 1.00 97.81 100 HIS A C 1
ATOM 818 O O . HIS A 1 100 ? -14.887 1.067 12.228 1.00 97.81 100 HIS A O 1
ATOM 824 N N . TYR A 1 101 ? -16.884 1.617 13.104 1.00 98.31 101 TYR A N 1
ATOM 825 C CA . TYR A 1 101 ? -17.483 2.070 11.851 1.00 98.31 101 TYR A CA 1
ATOM 826 C C . TYR A 1 101 ? -16.669 3.181 11.171 1.00 98.31 101 TYR A C 1
ATOM 828 O O . TYR A 1 101 ? -16.379 3.100 9.975 1.00 98.31 101 TYR A O 1
ATOM 836 N N . GLU A 1 102 ? -16.254 4.210 11.918 1.00 98.12 102 GLU A N 1
ATOM 837 C CA . GLU A 1 102 ? -15.435 5.287 11.350 1.00 98.12 102 GLU A CA 1
ATOM 838 C C . GLU A 1 102 ? -14.053 4.788 10.912 1.00 98.12 102 GLU A C 1
ATOM 840 O O . GLU A 1 102 ? -13.551 5.202 9.865 1.00 98.12 102 GLU A O 1
ATOM 845 N N . THR A 1 103 ? -13.457 3.854 11.656 1.00 97.81 103 THR A N 1
ATOM 846 C CA . THR A 1 103 ? -12.170 3.248 11.290 1.00 97.81 103 THR A CA 1
ATOM 847 C C . THR A 1 103 ? -12.287 2.450 9.991 1.00 97.81 103 THR A C 1
ATOM 849 O O . THR A 1 103 ? -11.486 2.647 9.077 1.00 97.81 103 THR A O 1
ATOM 852 N N . GLU A 1 104 ? -13.306 1.599 9.852 1.00 98.44 104 GLU A N 1
ATOM 853 C CA . GLU A 1 104 ? -13.551 0.837 8.620 1.00 98.44 104 GLU A CA 1
ATOM 854 C C . GLU A 1 104 ? -13.794 1.753 7.418 1.00 98.44 104 GLU A C 1
ATOM 856 O O . GLU A 1 104 ? -13.242 1.539 6.335 1.00 98.44 104 GLU A O 1
ATOM 861 N N . ARG A 1 105 ? -14.577 2.818 7.612 1.00 98.19 105 ARG A N 1
ATOM 862 C CA . ARG A 1 105 ? -14.839 3.815 6.574 1.00 98.19 105 ARG A CA 1
ATOM 863 C C . ARG A 1 105 ? -13.558 4.518 6.121 1.00 98.19 105 ARG A C 1
ATOM 865 O O . ARG A 1 105 ? -13.355 4.704 4.917 1.00 98.19 105 ARG A O 1
ATOM 872 N N . GLN A 1 106 ? -12.692 4.902 7.059 1.00 98.38 106 GLN A N 1
ATOM 873 C CA . GLN A 1 106 ? -11.400 5.517 6.747 1.00 98.38 106 GLN A CA 1
ATOM 874 C C . GLN A 1 106 ? -10.487 4.551 5.991 1.00 98.38 106 GLN A C 1
ATOM 876 O O . GLN A 1 106 ? -9.924 4.936 4.967 1.00 98.38 106 GLN A O 1
ATOM 881 N N . ILE A 1 107 ? -10.394 3.292 6.434 1.00 98.19 107 ILE A N 1
ATOM 882 C CA . ILE A 1 107 ? -9.618 2.249 5.749 1.00 98.19 107 ILE A CA 1
ATOM 883 C C . ILE A 1 107 ? -10.094 2.093 4.305 1.00 98.19 107 ILE A C 1
ATOM 885 O O . ILE A 1 107 ? -9.276 2.136 3.386 1.00 98.19 107 ILE A O 1
ATOM 889 N N . LYS A 1 108 ? -11.408 1.981 4.089 1.00 98.19 108 LYS A N 1
ATOM 890 C CA . LYS A 1 108 ? -11.987 1.851 2.748 1.00 98.19 108 LYS A CA 1
ATOM 891 C C . LYS A 1 108 ? -11.659 3.054 1.859 1.00 98.19 108 LYS A C 1
ATOM 893 O O . LYS A 1 108 ? -11.220 2.874 0.729 1.00 98.19 108 LYS A O 1
ATOM 898 N N . THR A 1 109 ? -11.796 4.269 2.388 1.00 98.19 109 THR A N 1
ATOM 899 C CA . THR A 1 109 ? -11.478 5.504 1.649 1.00 98.19 109 THR A CA 1
ATOM 900 C C . THR A 1 109 ? -9.999 5.553 1.248 1.00 98.19 109 THR A C 1
ATOM 902 O O . THR A 1 109 ? -9.662 5.911 0.120 1.00 98.19 109 THR A O 1
ATOM 905 N N . ILE A 1 110 ? -9.099 5.168 2.160 1.00 98.25 110 ILE A N 1
ATOM 906 C CA . ILE A 1 110 ? -7.658 5.105 1.885 1.00 98.25 110 ILE A CA 1
ATOM 907 C C . ILE A 1 110 ? -7.362 4.056 0.809 1.00 98.25 110 ILE A C 1
ATOM 909 O O . ILE A 1 110 ? -6.576 4.326 -0.099 1.00 98.25 110 ILE A O 1
ATOM 913 N N . GLN A 1 111 ? -7.990 2.882 0.883 1.00 97.88 111 GLN A N 1
ATOM 914 C CA . GLN A 1 111 ? -7.825 1.819 -0.110 1.00 97.88 111 GLN A CA 1
ATOM 915 C C . GLN A 1 111 ? -8.295 2.258 -1.500 1.00 97.88 111 GLN A C 1
ATOM 917 O O . GLN A 1 111 ? -7.567 2.064 -2.470 1.00 97.88 111 GLN A O 1
ATOM 922 N N . GLU A 1 112 ? -9.468 2.885 -1.602 1.00 98.19 112 GLU A N 1
ATOM 923 C CA . GLU A 1 112 ? -10.006 3.407 -2.865 1.00 98.19 112 GLU A CA 1
ATOM 924 C C . GLU A 1 112 ? -9.059 4.446 -3.482 1.00 98.19 112 GLU A C 1
ATOM 926 O O . GLU A 1 112 ? -8.617 4.274 -4.617 1.00 98.19 112 GLU A O 1
ATOM 931 N N . SER A 1 113 ? -8.641 5.446 -2.700 1.00 98.00 113 SER A N 1
ATOM 932 C CA . SER A 1 113 ? -7.693 6.477 -3.146 1.00 98.00 113 SER A CA 1
ATOM 933 C C . SER A 1 113 ? -6.341 5.892 -3.575 1.00 98.00 113 SER A C 1
ATOM 935 O O . SER A 1 113 ? -5.783 6.268 -4.606 1.00 98.00 113 SER A O 1
ATOM 937 N N . THR A 1 114 ? -5.821 4.917 -2.824 1.00 98.06 114 THR A N 1
ATOM 938 C CA . THR A 1 114 ? -4.558 4.244 -3.161 1.00 98.06 114 THR A CA 1
ATOM 939 C C . THR A 1 114 ? -4.676 3.476 -4.478 1.00 98.06 114 THR A C 1
ATOM 941 O O . THR A 1 114 ? -3.786 3.563 -5.322 1.00 98.06 114 THR A O 1
ATOM 944 N N . ASN A 1 115 ? -5.783 2.763 -4.692 1.00 98.19 115 ASN A N 1
ATOM 945 C CA . ASN A 1 115 ? -6.017 2.012 -5.924 1.00 98.19 115 ASN A CA 1
ATOM 946 C C . ASN A 1 115 ? -6.150 2.935 -7.144 1.00 98.19 115 ASN A C 1
ATOM 948 O O . ASN A 1 115 ? -5.581 2.642 -8.195 1.00 98.19 115 ASN A O 1
ATOM 952 N N . GLU A 1 116 ? -6.844 4.067 -7.008 1.00 98.19 116 GLU A N 1
ATOM 953 C CA . GLU A 1 116 ? -6.939 5.077 -8.069 1.00 98.19 116 GLU A CA 1
ATOM 954 C C . GLU A 1 116 ? -5.566 5.658 -8.434 1.00 98.19 116 GLU A C 1
ATOM 956 O O . GLU A 1 116 ? -5.240 5.810 -9.617 1.00 98.19 116 GLU A O 1
ATOM 961 N N . GLN A 1 117 ? -4.728 5.939 -7.431 1.00 98.25 117 GLN A N 1
ATOM 962 C CA . GLN A 1 117 ? -3.363 6.420 -7.650 1.00 98.25 117 GLN A CA 1
ATOM 963 C C . GLN A 1 117 ? -2.494 5.378 -8.358 1.00 98.25 117 GLN A C 1
ATOM 965 O O . GLN A 1 117 ? -1.806 5.722 -9.321 1.00 98.25 117 GLN A O 1
ATOM 970 N N . ILE A 1 118 ? -2.548 4.113 -7.928 1.00 98.25 118 ILE A N 1
ATOM 971 C CA . ILE A 1 118 ? -1.820 3.012 -8.576 1.00 98.25 118 ILE A CA 1
ATOM 972 C C . ILE A 1 118 ? -2.240 2.899 -10.041 1.00 98.25 118 ILE A C 1
ATOM 974 O O . ILE A 1 118 ? -1.379 2.919 -10.919 1.00 98.25 118 ILE A O 1
ATOM 978 N N . TYR A 1 119 ? -3.545 2.877 -10.317 1.00 98.12 119 TYR A N 1
ATOM 979 C CA . TYR A 1 119 ? -4.055 2.801 -11.684 1.00 98.12 119 TYR A CA 1
ATOM 980 C C . TYR A 1 119 ? -3.566 3.975 -12.547 1.00 98.12 119 TYR A C 1
ATOM 982 O O . TYR A 1 119 ? -3.119 3.783 -13.677 1.00 98.12 119 TYR A O 1
ATOM 990 N N . SER A 1 120 ? -3.583 5.200 -12.012 1.00 98.19 120 SER A N 1
ATOM 991 C CA . SER A 1 120 ? -3.048 6.379 -12.706 1.00 98.19 120 SER A CA 1
ATOM 992 C C . SER A 1 120 ? -1.557 6.234 -13.032 1.00 98.19 120 SER A C 1
ATOM 994 O O . SER A 1 120 ? -1.138 6.511 -14.161 1.00 98.19 120 SER A O 1
ATOM 996 N N . PHE A 1 121 ? -0.749 5.748 -12.084 1.00 98.31 121 PHE A N 1
ATOM 997 C CA . PHE A 1 121 ? 0.673 5.502 -12.321 1.00 98.31 121 PHE A CA 1
ATOM 998 C C . PHE A 1 121 ? 0.913 4.407 -13.357 1.00 98.31 121 PHE A C 1
ATOM 1000 O O . PHE A 1 121 ? 1.764 4.583 -14.227 1.00 98.31 121 PHE A O 1
ATOM 1007 N N . GLU A 1 122 ? 0.147 3.318 -13.333 1.00 98.12 122 GLU A N 1
ATOM 1008 C CA . GLU A 1 122 ? 0.226 2.265 -14.349 1.00 98.12 122 GLU A CA 1
ATOM 1009 C C . GLU A 1 122 ? -0.055 2.816 -15.752 1.00 98.12 122 GLU A C 1
ATOM 1011 O O . GLU A 1 122 ? 0.691 2.536 -16.693 1.00 98.12 122 GLU A O 1
ATOM 1016 N N . GLN A 1 123 ? -1.076 3.666 -15.902 1.00 98.06 123 GLN A N 1
ATOM 1017 C CA . GLN A 1 123 ? -1.374 4.318 -17.181 1.00 98.06 123 GLN A CA 1
ATOM 1018 C C . GLN A 1 123 ? -0.230 5.226 -17.646 1.00 98.06 123 GLN A C 1
ATOM 1020 O O . GLN A 1 123 ? 0.159 5.185 -18.817 1.00 98.06 123 GLN A O 1
ATOM 1025 N N . GLN A 1 124 ? 0.355 6.014 -16.740 1.00 97.94 124 GLN A N 1
ATOM 1026 C CA . GLN A 1 124 ? 1.498 6.874 -17.060 1.00 97.94 124 GLN A CA 1
ATOM 1027 C C . GLN A 1 124 ? 2.734 6.061 -17.460 1.00 97.94 124 GLN A C 1
ATOM 1029 O O . GLN A 1 124 ? 3.385 6.388 -18.455 1.00 97.94 124 GLN A O 1
ATOM 1034 N N . ILE A 1 125 ? 3.036 4.978 -16.741 1.00 97.62 125 ILE A N 1
ATOM 1035 C CA . ILE A 1 125 ? 4.143 4.070 -17.061 1.00 97.62 125 ILE A CA 1
ATOM 1036 C C . ILE 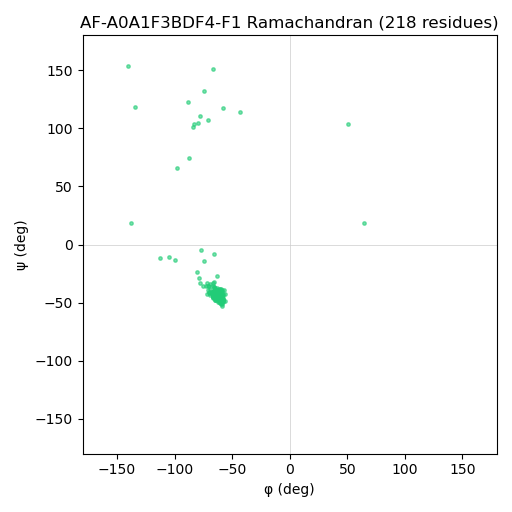A 1 125 ? 3.932 3.446 -18.437 1.00 97.62 125 ILE A C 1
ATOM 1038 O O . ILE A 1 125 ? 4.859 3.438 -19.248 1.00 97.62 125 ILE A O 1
ATOM 1042 N N . ASN A 1 126 ? 2.721 2.978 -18.739 1.00 97.88 126 ASN A N 1
ATOM 1043 C CA . ASN A 1 126 ? 2.399 2.407 -20.044 1.00 97.88 126 ASN A CA 1
ATOM 1044 C C . ASN A 1 126 ? 2.561 3.442 -21.162 1.00 97.88 126 ASN A C 1
ATOM 1046 O O . ASN A 1 126 ? 3.170 3.152 -22.194 1.00 97.88 126 ASN A O 1
ATOM 1050 N N . TYR A 1 127 ? 2.084 4.669 -20.947 1.00 97.88 127 TYR A N 1
ATOM 1051 C CA . TYR A 1 127 ? 2.254 5.763 -21.898 1.00 97.88 127 TYR A CA 1
ATOM 1052 C C . TYR A 1 127 ? 3.735 6.073 -22.163 1.00 97.88 127 TYR A C 1
ATOM 1054 O O . TYR A 1 127 ? 4.161 6.107 -23.320 1.00 97.88 127 TYR A O 1
ATOM 1062 N N . VAL A 1 128 ? 4.536 6.252 -21.108 1.00 97.75 128 VAL A N 1
ATOM 1063 C CA . VAL A 1 128 ? 5.972 6.547 -21.229 1.00 97.75 128 VAL A CA 1
ATOM 1064 C C . VAL A 1 128 ? 6.715 5.384 -21.881 1.00 97.75 128 VAL A C 1
ATOM 1066 O O . VAL A 1 128 ? 7.516 5.609 -22.784 1.00 97.75 128 VAL A O 1
ATOM 1069 N N . THR A 1 129 ? 6.414 4.144 -21.496 1.00 97.31 129 THR A N 1
ATOM 1070 C CA . THR A 1 129 ? 7.004 2.936 -22.093 1.00 97.31 129 THR A CA 1
ATOM 1071 C C . THR A 1 129 ? 6.738 2.870 -23.593 1.00 97.31 129 THR A C 1
ATOM 1073 O O . THR A 1 129 ? 7.664 2.647 -24.372 1.00 97.31 129 THR A O 1
ATOM 1076 N N . ASN A 1 130 ? 5.499 3.131 -24.015 1.00 96.06 130 ASN A N 1
ATOM 1077 C CA . ASN A 1 130 ? 5.138 3.159 -25.430 1.00 96.06 130 ASN A CA 1
ATOM 1078 C C . ASN A 1 130 ? 5.877 4.275 -26.181 1.00 96.06 130 ASN A C 1
ATOM 1080 O O . ASN A 1 130 ? 6.460 4.019 -27.230 1.00 96.06 130 ASN A O 1
ATOM 1084 N N . LYS A 1 131 ? 5.952 5.488 -25.617 1.00 96.81 131 LYS A N 1
ATOM 1085 C CA . LYS A 1 131 ? 6.713 6.596 -26.221 1.00 96.81 131 LYS A CA 1
ATOM 1086 C C . LYS A 1 131 ? 8.207 6.304 -26.326 1.00 96.81 131 LYS A C 1
ATOM 1088 O O . LYS A 1 131 ? 8.819 6.618 -27.343 1.00 96.81 131 LYS A O 1
ATOM 1093 N N . LEU A 1 132 ? 8.803 5.700 -25.300 1.00 95.81 132 LEU A N 1
ATOM 1094 C CA . LEU A 1 132 ? 10.208 5.296 -25.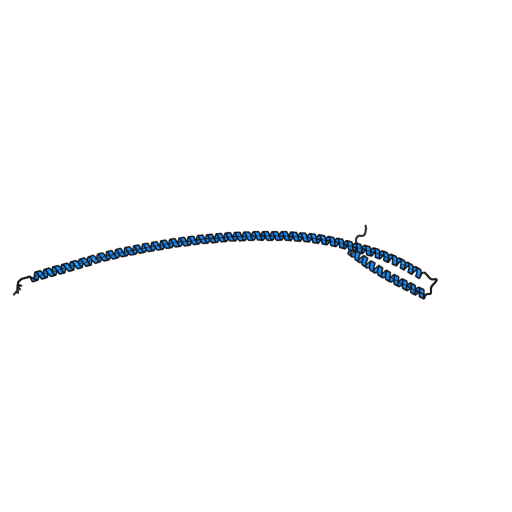321 1.00 95.81 132 LEU A CA 1
ATOM 1095 C C . LEU A 1 132 ? 10.457 4.215 -26.370 1.00 95.81 132 LEU A C 1
ATOM 1097 O O . LEU A 1 132 ? 11.438 4.302 -27.104 1.00 95.81 132 LEU A O 1
ATOM 1101 N N . LYS A 1 133 ? 9.552 3.241 -26.486 1.00 92.31 133 LYS A N 1
ATOM 1102 C CA . LYS A 1 133 ? 9.601 2.220 -27.531 1.00 92.31 133 LYS A CA 1
ATOM 1103 C C . LYS A 1 133 ? 9.556 2.854 -28.923 1.00 92.31 133 LYS A C 1
ATOM 1105 O O . LYS A 1 133 ? 10.452 2.585 -29.720 1.00 92.31 133 LYS A O 1
ATOM 1110 N N . ASP A 1 134 ? 8.597 3.734 -29.191 1.00 92.06 134 ASP A N 1
ATOM 1111 C CA . ASP A 1 134 ? 8.474 4.425 -30.481 1.00 92.06 134 ASP A CA 1
ATOM 1112 C C . ASP A 1 134 ? 9.735 5.241 -30.807 1.00 92.06 134 ASP A C 1
ATOM 1114 O O . ASP A 1 134 ? 10.300 5.121 -31.895 1.00 92.06 134 ASP A O 1
ATOM 1118 N N . ASN A 1 135 ? 10.240 6.007 -29.834 1.00 95.06 135 ASN A N 1
ATOM 1119 C CA . ASN A 1 135 ? 11.469 6.784 -29.990 1.00 95.06 135 ASN A CA 1
ATOM 1120 C C . ASN A 1 135 ? 12.690 5.889 -30.242 1.00 95.06 135 ASN A C 1
ATOM 1122 O O . ASN A 1 135 ? 13.542 6.228 -31.060 1.00 95.06 135 ASN A O 1
ATOM 1126 N N . SER A 1 136 ? 12.782 4.743 -29.565 1.00 89.69 136 SER A N 1
ATOM 1127 C CA . SER A 1 136 ? 13.884 3.794 -29.749 1.00 89.69 136 SER A CA 1
ATOM 1128 C C . SER A 1 136 ? 13.893 3.192 -31.157 1.00 89.69 136 SER A C 1
ATOM 1130 O O . SER A 1 136 ? 14.954 3.085 -31.772 1.00 89.69 136 SER A O 1
ATOM 1132 N N . ILE A 1 137 ? 12.710 2.879 -31.699 1.00 89.69 137 ILE A N 1
ATOM 1133 C CA . ILE A 1 137 ? 12.542 2.391 -33.071 1.00 89.69 137 ILE A CA 1
ATOM 1134 C C . ILE A 1 137 ? 12.952 3.483 -34.058 1.00 89.69 137 ILE A C 1
ATOM 1136 O O . ILE A 1 137 ? 13.750 3.219 -34.956 1.00 89.69 137 ILE A O 1
ATOM 1140 N N . LEU A 1 138 ? 12.477 4.717 -33.857 1.00 92.50 138 LEU A N 1
ATOM 1141 C CA . LEU A 1 138 ? 12.819 5.852 -34.714 1.00 92.50 138 LEU A CA 1
ATOM 1142 C C . LEU A 1 138 ? 14.331 6.117 -34.735 1.00 92.50 138 LEU A C 1
ATOM 1144 O O . LEU A 1 138 ? 14.913 6.294 -35.803 1.00 92.50 138 LEU A O 1
ATOM 1148 N N . LEU A 1 139 ? 14.988 6.118 -33.572 1.00 92.12 139 LEU A N 1
ATOM 1149 C CA . LEU A 1 139 ? 16.438 6.308 -33.483 1.00 92.12 139 LEU A CA 1
ATOM 1150 C C . LEU A 1 139 ? 17.200 5.199 -34.210 1.00 92.12 139 LEU A C 1
ATOM 1152 O O . LEU A 1 139 ? 18.143 5.481 -34.949 1.00 92.12 139 LEU A O 1
ATOM 1156 N N . ALA A 1 140 ? 16.785 3.946 -34.042 1.00 89.00 140 ALA A N 1
ATOM 1157 C CA . ALA A 1 140 ? 17.401 2.823 -34.733 1.00 89.00 140 ALA A CA 1
ATOM 1158 C C . ALA A 1 140 ? 17.171 2.873 -36.258 1.00 89.00 140 ALA A C 1
ATOM 1160 O O . ALA A 1 140 ? 18.067 2.511 -37.025 1.00 89.00 140 ALA A O 1
ATOM 1161 N N . GLU A 1 141 ? 16.025 3.380 -36.717 1.00 89.69 141 GLU A N 1
ATOM 1162 C CA . GLU A 1 141 ? 15.761 3.628 -38.137 1.00 89.69 141 GLU A CA 1
ATOM 1163 C C . GLU A 1 141 ? 16.652 4.748 -38.698 1.00 89.69 141 GLU A C 1
ATOM 1165 O O . GLU A 1 141 ? 17.271 4.569 -39.749 1.00 89.69 141 GLU A O 1
ATOM 1170 N N . ILE A 1 142 ? 16.785 5.873 -37.985 1.00 92.19 142 ILE A N 1
ATOM 1171 C CA . ILE A 1 142 ? 17.679 6.979 -38.370 1.00 92.19 142 ILE A CA 1
ATOM 1172 C C . ILE A 1 142 ? 19.123 6.479 -38.485 1.00 92.19 142 ILE A C 1
ATOM 1174 O O . ILE A 1 142 ? 19.779 6.720 -39.499 1.00 92.19 142 ILE A O 1
ATOM 1178 N N . LEU A 1 143 ? 19.599 5.733 -37.484 1.00 91.81 143 LEU A N 1
ATOM 1179 C CA . LEU A 1 143 ? 20.934 5.134 -37.500 1.00 91.81 143 LEU A CA 1
ATOM 1180 C C . LEU A 1 143 ? 21.109 4.159 -38.671 1.00 91.81 143 LEU A C 1
ATOM 1182 O O . LEU A 1 143 ? 22.158 4.159 -39.311 1.00 91.81 143 LEU A O 1
ATOM 1186 N N . SER A 1 144 ? 20.086 3.361 -38.988 1.00 91.19 144 SER A N 1
ATOM 1187 C CA . SER A 1 144 ? 20.125 2.429 -40.123 1.00 91.19 144 SER A CA 1
ATOM 1188 C C . SER A 1 144 ? 20.274 3.161 -41.455 1.00 91.19 144 SER A C 1
ATOM 1190 O O . SER A 1 144 ? 21.116 2.772 -42.263 1.00 91.19 144 SER A O 1
ATOM 1192 N N . ARG A 1 145 ? 19.511 4.242 -41.665 1.00 91.50 145 ARG A N 1
ATOM 1193 C CA . ARG A 1 145 ? 19.594 5.072 -42.878 1.00 91.50 145 ARG A CA 1
ATOM 1194 C C . ARG A 1 145 ? 20.951 5.762 -43.005 1.00 91.50 145 ARG A C 1
ATOM 1196 O O . ARG A 1 145 ? 21.490 5.861 -44.101 1.00 91.50 145 ARG A O 1
ATOM 1203 N N . GLU A 1 146 ? 21.520 6.235 -41.900 1.00 94.38 146 GLU A N 1
ATOM 1204 C CA . GLU A 1 146 ? 22.823 6.906 -41.932 1.00 94.38 146 GLU A CA 1
ATOM 1205 C C . GLU A 1 146 ? 23.977 5.927 -42.203 1.00 94.38 146 GLU A C 1
ATOM 1207 O O . GLU A 1 146 ? 24.911 6.239 -42.949 1.00 94.38 146 GLU A O 1
ATOM 1212 N N . LEU A 1 147 ? 23.882 4.703 -41.674 1.00 93.44 147 LEU A N 1
ATOM 1213 C CA . LEU A 1 147 ? 24.799 3.618 -42.024 1.00 93.44 147 LEU A CA 1
ATOM 1214 C C . LEU A 1 147 ? 24.668 3.209 -43.493 1.00 93.44 147 LEU A C 1
ATOM 1216 O O . LEU A 1 147 ? 25.685 2.963 -44.133 1.00 93.44 147 LEU A O 1
ATOM 1220 N N . GLU A 1 148 ? 23.453 3.161 -44.038 1.00 92.38 148 GLU A N 1
ATOM 1221 C CA . GLU A 1 148 ? 23.208 2.844 -45.450 1.00 92.38 148 GLU A CA 1
ATOM 1222 C C . GLU A 1 148 ? 23.859 3.871 -46.384 1.00 92.38 148 GLU A C 1
ATOM 1224 O O . GLU A 1 148 ? 24.663 3.488 -47.232 1.00 92.38 148 GLU A O 1
ATOM 1229 N N . LYS A 1 149 ? 23.651 5.172 -46.142 1.00 95.31 149 LYS A N 1
ATOM 1230 C CA . LYS A 1 149 ? 24.349 6.239 -46.886 1.00 95.31 149 LYS A CA 1
ATOM 1231 C C . LYS A 1 149 ? 25.869 6.112 -46.796 1.00 95.31 149 LYS A C 1
ATOM 1233 O O . LYS A 1 149 ? 26.578 6.292 -47.785 1.00 95.31 149 LYS A O 1
ATOM 1238 N N . SER A 1 150 ? 26.383 5.807 -45.604 1.00 94.25 150 SER A N 1
ATOM 1239 C CA . SER A 1 150 ? 27.821 5.625 -45.398 1.00 94.25 150 SER A CA 1
ATOM 1240 C C . SER A 1 150 ? 28.343 4.420 -46.187 1.00 94.25 150 SER A C 1
ATOM 1242 O O . SER A 1 150 ? 29.394 4.506 -46.818 1.00 94.25 150 SER A O 1
ATOM 1244 N N . LEU A 1 151 ? 27.608 3.306 -46.204 1.00 94.31 151 LEU A N 1
ATOM 1245 C CA . LEU A 1 151 ? 27.955 2.119 -46.985 1.00 94.31 151 LEU A CA 1
ATOM 1246 C C . LEU A 1 151 ? 27.958 2.401 -48.489 1.00 94.31 151 LEU A C 1
ATOM 1248 O O . LEU A 1 151 ? 28.900 1.990 -49.163 1.00 94.31 151 LEU A O 1
ATOM 1252 N N . GLU A 1 152 ? 26.961 3.119 -49.005 1.00 94.81 152 GLU A N 1
ATOM 1253 C CA . GLU A 1 152 ? 26.918 3.551 -50.407 1.00 94.81 152 GLU A CA 1
ATOM 1254 C C . GLU A 1 152 ? 28.129 4.424 -50.759 1.00 94.81 152 GLU A C 1
ATOM 1256 O O . GLU A 1 152 ? 28.817 4.174 -51.753 1.00 94.81 152 GLU A O 1
ATOM 1261 N N . TYR A 1 153 ? 28.455 5.394 -49.899 1.00 94.75 153 TYR A N 1
ATOM 1262 C CA . TYR A 1 153 ? 29.624 6.254 -50.065 1.00 94.75 153 TYR A CA 1
ATOM 1263 C C . TYR A 1 153 ? 30.930 5.446 -50.110 1.00 94.75 153 TYR A C 1
ATOM 1265 O O . TYR A 1 153 ? 31.685 5.553 -51.080 1.00 94.75 153 TYR A O 1
ATOM 1273 N N . TYR A 1 154 ? 31.180 4.582 -49.121 1.00 92.38 154 TYR A N 1
ATOM 1274 C CA . TYR A 1 154 ? 32.381 3.739 -49.090 1.00 92.38 154 TYR A CA 1
ATOM 1275 C C . TYR A 1 154 ? 32.433 2.749 -50.256 1.00 92.38 154 TYR A C 1
ATOM 1277 O O . TYR A 1 154 ? 33.509 2.537 -50.809 1.00 92.38 154 TYR A O 1
ATOM 1285 N N . SER A 1 155 ? 31.294 2.184 -50.665 1.00 93.94 155 SER A N 1
ATOM 1286 C CA . SER A 1 155 ? 31.213 1.310 -51.837 1.00 93.94 155 SER A CA 1
ATOM 1287 C C . SER A 1 155 ? 31.625 2.053 -53.106 1.00 93.94 155 SER A C 1
ATOM 1289 O O . SER A 1 155 ? 32.406 1.524 -53.890 1.00 93.94 155 SER A O 1
ATOM 1291 N N . SER A 1 156 ? 31.154 3.291 -53.292 1.00 94.75 156 SER A N 1
ATOM 1292 C CA . SER A 1 156 ? 31.515 4.107 -54.458 1.00 94.75 156 SER A CA 1
ATOM 1293 C C . SER A 1 156 ? 33.010 4.450 -54.496 1.00 94.75 156 SER A C 1
ATOM 1295 O O . SER A 1 156 ? 33.636 4.404 -55.558 1.00 94.75 156 SER A O 1
ATOM 1297 N N . ILE A 1 157 ? 33.611 4.741 -53.334 1.00 94.00 157 ILE A N 1
ATOM 1298 C CA . ILE A 1 157 ? 35.052 4.990 -53.212 1.00 94.00 157 ILE A CA 1
ATOM 1299 C C . ILE A 1 157 ? 35.836 3.716 -53.499 1.00 94.00 157 ILE A C 1
ATOM 1301 O O . ILE A 1 157 ? 36.811 3.772 -54.245 1.00 94.00 157 ILE A O 1
ATOM 1305 N N . LEU A 1 158 ? 35.416 2.583 -52.934 1.00 93.19 158 LEU A N 1
ATOM 1306 C CA . LEU A 1 158 ? 36.078 1.300 -53.132 1.00 93.19 158 LEU A CA 1
ATOM 1307 C C . LEU A 1 158 ? 36.107 0.931 -54.619 1.00 93.19 158 LEU A C 1
ATOM 1309 O O . LEU A 1 158 ? 37.189 0.690 -55.142 1.00 93.19 158 LEU A O 1
ATOM 1313 N N . SER A 1 159 ? 34.971 1.017 -55.324 1.00 93.00 159 SER A N 1
ATOM 1314 C CA . SER A 1 159 ? 34.919 0.791 -56.777 1.00 93.00 159 SER A CA 1
ATOM 1315 C C . SER A 1 159 ? 35.855 1.725 -57.553 1.00 93.00 159 SER A C 1
ATOM 1317 O O . SER A 1 159 ? 36.495 1.311 -58.519 1.00 93.00 159 SER A O 1
ATOM 1319 N N . ARG A 1 160 ? 35.960 2.997 -57.142 1.00 94.06 160 ARG A N 1
ATOM 1320 C CA . ARG A 1 160 ? 36.833 3.980 -57.801 1.00 94.06 160 ARG A CA 1
ATOM 1321 C C . ARG A 1 160 ? 38.317 3.696 -57.566 1.00 94.06 160 ARG A C 1
ATOM 1323 O O . ARG A 1 160 ? 39.113 3.867 -58.486 1.00 94.06 160 ARG A O 1
ATOM 1330 N N . GLU A 1 161 ? 38.704 3.317 -56.353 1.00 91.00 161 GLU A N 1
ATOM 1331 C CA . GLU A 1 161 ? 40.092 2.965 -56.035 1.00 91.00 161 GLU A CA 1
ATOM 1332 C C . GLU A 1 161 ? 40.491 1.614 -56.643 1.00 91.00 161 GLU A C 1
ATOM 1334 O O . GLU A 1 161 ? 41.608 1.487 -57.138 1.00 91.00 161 GLU A O 1
ATOM 1339 N N . GLU A 1 162 ? 39.575 0.643 -56.705 1.00 91.50 162 GLU A N 1
ATOM 1340 C CA . GLU A 1 162 ? 39.764 -0.612 -57.445 1.00 91.50 162 GLU A CA 1
ATOM 1341 C C . GLU A 1 162 ? 40.032 -0.345 -58.931 1.00 91.50 162 GLU A C 1
ATOM 1343 O O . GLU A 1 162 ? 40.999 -0.870 -59.482 1.00 91.50 162 GLU A O 1
ATOM 1348 N N . ALA A 1 163 ? 39.247 0.533 -59.567 1.00 91.94 163 ALA A N 1
ATOM 1349 C CA . ALA A 1 163 ? 39.476 0.933 -60.956 1.00 91.94 163 ALA A CA 1
ATOM 1350 C C . ALA A 1 163 ? 40.861 1.577 -61.152 1.00 91.94 163 ALA A C 1
ATOM 1352 O O . ALA A 1 163 ? 41.611 1.159 -62.028 1.00 91.94 163 ALA A O 1
ATOM 1353 N N . LYS A 1 164 ? 41.255 2.524 -60.285 1.00 89.31 164 LYS A N 1
ATOM 1354 C CA . LYS A 1 164 ? 42.589 3.154 -60.343 1.00 89.31 164 LYS A CA 1
ATOM 1355 C C . LYS A 1 164 ? 43.725 2.151 -60.159 1.00 89.31 164 LYS A C 1
ATOM 1357 O O . LYS A 1 164 ? 44.763 2.283 -60.806 1.00 89.31 164 LYS A O 1
ATOM 1362 N N . TYR A 1 165 ? 43.570 1.199 -59.239 1.00 89.81 165 TYR A N 1
ATOM 1363 C CA . TYR A 1 165 ? 44.561 0.151 -59.019 1.00 89.81 165 TYR A CA 1
ATOM 1364 C C . TYR A 1 165 ? 44.714 -0.718 -60.271 1.00 89.81 165 TYR A C 1
ATOM 1366 O O . TYR A 1 165 ? 45.842 -0.943 -60.704 1.00 89.81 165 TYR A O 1
ATOM 1374 N N . ASN A 1 166 ? 43.600 -1.134 -60.881 1.00 88.00 166 ASN A N 1
ATOM 1375 C CA . ASN A 1 166 ? 43.601 -1.923 -62.114 1.00 88.00 166 ASN A CA 1
ATOM 1376 C C . ASN A 1 166 ? 44.248 -1.152 -63.276 1.00 88.00 166 ASN A C 1
ATOM 1378 O O . ASN A 1 166 ? 45.151 -1.679 -63.919 1.00 88.00 166 ASN A O 1
ATOM 1382 N N . ASP A 1 167 ? 43.903 0.126 -63.462 1.00 87.44 167 ASP A N 1
ATOM 1383 C CA . ASP A 1 167 ? 44.519 0.986 -64.482 1.00 87.44 167 ASP A CA 1
ATOM 1384 C C . ASP A 1 167 ? 46.047 1.087 -64.299 1.00 87.44 167 ASP A C 1
ATOM 1386 O O . ASP A 1 167 ? 46.816 0.986 -65.257 1.00 87.44 167 ASP A O 1
ATOM 1390 N N . LEU A 1 168 ? 46.517 1.255 -63.055 1.00 84.81 168 LEU A N 1
ATOM 1391 C CA . LEU A 1 168 ? 47.948 1.301 -62.718 1.00 84.81 168 LEU A CA 1
ATOM 1392 C C . LEU A 1 168 ? 48.643 -0.056 -62.886 1.00 84.81 168 LEU A C 1
ATOM 1394 O O . LEU A 1 168 ? 49.831 -0.106 -63.230 1.00 84.81 168 LEU A O 1
ATOM 1398 N N . ALA A 1 169 ? 47.930 -1.148 -62.618 1.00 82.88 169 ALA A N 1
ATOM 1399 C CA . ALA A 1 169 ? 48.422 -2.505 -62.796 1.00 82.88 169 ALA A CA 1
ATOM 1400 C C . ALA A 1 169 ? 48.571 -2.847 -64.285 1.00 82.88 169 ALA A C 1
ATOM 1402 O O . ALA A 1 169 ? 49.562 -3.479 -64.655 1.00 82.88 169 ALA A O 1
ATOM 1403 N N . ASP A 1 170 ? 47.679 -2.359 -65.143 1.00 82.56 170 ASP A N 1
ATOM 1404 C CA . ASP A 1 170 ? 47.709 -2.603 -66.588 1.00 82.56 170 ASP A CA 1
ATOM 1405 C C . ASP A 1 170 ? 48.709 -1.705 -67.335 1.00 82.56 170 ASP A C 1
ATOM 1407 O O . ASP A 1 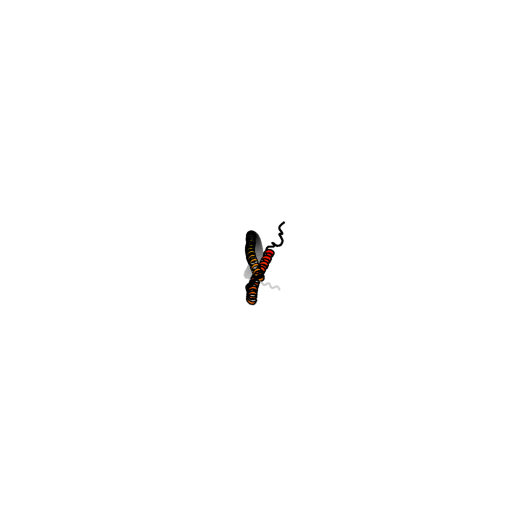170 ? 49.231 -2.074 -68.395 1.00 82.56 170 ASP A O 1
ATOM 1411 N N . TRP A 1 171 ? 49.067 -0.547 -66.772 1.00 76.06 171 TRP A N 1
ATOM 1412 C CA . TRP A 1 171 ? 49.997 0.388 -67.404 1.00 76.06 171 TRP A CA 1
ATOM 1413 C C . TRP A 1 171 ? 51.449 -0.133 -67.413 1.00 76.06 171 TRP A C 1
ATOM 1415 O O . TRP A 1 171 ? 52.145 -0.157 -66.395 1.00 76.06 171 TRP A O 1
ATOM 1425 N N . LYS A 1 172 ? 51.937 -0.543 -68.595 1.00 63.81 172 LYS A N 1
ATOM 1426 C CA . LYS A 1 172 ? 53.277 -1.144 -68.782 1.00 63.81 172 LYS A CA 1
ATOM 1427 C C . LYS A 1 172 ? 54.368 -0.205 -69.313 1.00 63.81 172 LYS A C 1
ATOM 1429 O O . LYS A 1 172 ? 55.530 -0.593 -69.288 1.00 63.81 172 LYS A O 1
ATOM 1434 N N . LEU A 1 173 ? 54.036 0.984 -69.821 1.00 57.22 173 LEU A N 1
ATOM 1435 C CA . LEU A 1 173 ? 54.871 1.599 -70.867 1.00 57.22 173 LEU A CA 1
ATOM 1436 C C . LEU A 1 173 ? 55.778 2.778 -70.465 1.00 57.22 173 LEU A C 1
ATOM 1438 O O . LEU A 1 173 ? 56.619 3.140 -71.277 1.00 57.22 173 LEU A O 1
ATOM 1442 N N . LEU A 1 174 ? 55.668 3.384 -69.272 1.00 53.88 174 LEU A N 1
ATOM 1443 C CA . LEU A 1 174 ? 56.332 4.685 -69.012 1.00 53.88 174 LEU A CA 1
ATOM 1444 C C . LEU A 1 174 ? 57.020 4.855 -67.635 1.00 53.88 174 LEU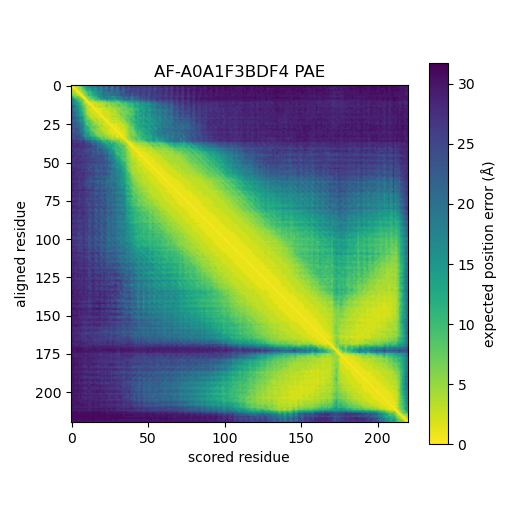 A C 1
ATOM 1446 O O . LEU A 1 174 ? 57.250 5.989 -67.222 1.00 53.88 174 LEU A O 1
ATOM 1450 N N . ARG A 1 175 ? 57.342 3.785 -66.887 1.00 64.56 175 ARG A N 1
ATOM 1451 C CA . ARG A 1 175 ? 57.936 3.901 -65.529 1.00 64.56 175 ARG A CA 1
ATOM 1452 C C . ARG A 1 175 ? 59.020 2.868 -65.239 1.00 64.56 175 ARG A C 1
ATOM 1454 O O . ARG A 1 175 ? 58.981 1.762 -65.774 1.00 64.56 175 ARG A O 1
ATOM 1461 N N . THR A 1 176 ? 59.944 3.209 -64.338 1.00 78.38 176 THR A N 1
ATOM 1462 C CA . THR A 1 176 ? 60.896 2.236 -63.781 1.00 78.38 176 THR A CA 1
ATOM 1463 C C . THR A 1 176 ? 60.159 1.193 -62.928 1.00 78.38 176 THR A C 1
ATOM 1465 O O . THR A 1 176 ? 59.097 1.465 -62.358 1.00 78.38 176 THR A O 1
ATOM 1468 N N . LYS A 1 177 ? 60.703 -0.029 -62.845 1.00 80.25 177 LYS A N 1
ATOM 1469 C CA . LYS A 1 177 ? 60.071 -1.144 -62.116 1.00 80.25 177 LYS A CA 1
ATOM 1470 C C . LYS A 1 177 ? 59.828 -0.802 -60.639 1.00 80.25 177 LYS A C 1
ATOM 1472 O O . LYS A 1 177 ? 58.743 -1.057 -60.124 1.00 80.25 177 LYS A O 1
ATOM 1477 N N . GLU A 1 178 ? 60.802 -0.163 -59.995 1.00 81.88 178 GLU A N 1
ATOM 1478 C CA . GLU A 1 178 ? 60.736 0.210 -58.578 1.00 81.88 178 GLU A CA 1
ATOM 1479 C C . GLU A 1 178 ? 59.674 1.282 -58.293 1.00 81.88 178 GLU A C 1
ATOM 1481 O O . GLU A 1 178 ? 58.926 1.176 -57.322 1.00 81.88 178 GLU A O 1
ATOM 1486 N N . GLU A 1 179 ? 59.556 2.307 -59.143 1.00 82.25 179 GLU A N 1
ATOM 1487 C CA . GLU A 1 179 ? 58.526 3.344 -58.988 1.00 82.25 179 GLU A CA 1
ATOM 1488 C C . GLU A 1 179 ? 57.119 2.773 -59.164 1.00 82.25 179 GLU A C 1
ATOM 1490 O O . GLU A 1 179 ? 56.195 3.161 -58.444 1.00 82.25 179 GLU A O 1
ATOM 1495 N N . ARG A 1 180 ? 56.952 1.826 -60.095 1.00 80.88 180 ARG A N 1
ATOM 1496 C CA . ARG A 1 180 ? 55.680 1.130 -60.306 1.00 80.88 180 ARG A CA 1
ATOM 1497 C C . ARG A 1 180 ? 55.286 0.300 -59.086 1.00 80.88 180 ARG A C 1
ATOM 1499 O O . ARG A 1 180 ? 54.153 0.420 -58.628 1.00 80.88 180 ARG A O 1
ATOM 1506 N N . GLU A 1 181 ? 56.207 -0.489 -58.536 1.00 84.50 181 GLU A N 1
ATOM 1507 C CA . GLU A 1 181 ? 55.960 -1.293 -57.331 1.00 84.50 181 GLU A CA 1
ATOM 1508 C C . GLU A 1 181 ? 55.629 -0.414 -56.116 1.00 84.50 181 GLU A C 1
ATOM 1510 O O . GLU A 1 181 ? 54.669 -0.694 -55.396 1.00 84.50 181 GLU A O 1
ATOM 1515 N N . ARG A 1 182 ? 56.343 0.704 -55.918 1.00 86.19 182 ARG A N 1
ATOM 1516 C CA . ARG A 1 182 ? 56.036 1.658 -54.838 1.00 86.19 182 ARG A CA 1
ATOM 1517 C C . ARG A 1 182 ? 54.631 2.245 -54.965 1.00 86.19 182 ARG A C 1
ATOM 1519 O O . ARG A 1 182 ? 53.920 2.322 -53.966 1.00 86.19 182 ARG A O 1
ATOM 1526 N N . GLN A 1 183 ? 54.216 2.641 -56.168 1.00 85.06 183 GLN A N 1
ATOM 1527 C CA . GLN A 1 183 ? 52.883 3.208 -56.383 1.00 85.06 183 GLN A CA 1
ATOM 1528 C C . GLN A 1 183 ? 51.773 2.165 -56.232 1.00 85.06 183 GLN A C 1
ATOM 1530 O O . GLN A 1 183 ? 50.759 2.459 -55.602 1.00 85.06 183 GLN A O 1
ATOM 1535 N N . LEU A 1 184 ? 51.970 0.946 -56.744 1.00 86.44 184 LEU A N 1
ATOM 1536 C CA . LEU A 1 184 ? 51.014 -0.148 -56.559 1.00 86.44 184 LEU A CA 1
ATOM 1537 C C . LEU A 1 184 ? 50.851 -0.503 -55.080 1.00 86.44 184 LEU A C 1
ATOM 1539 O O . LEU A 1 184 ? 49.720 -0.615 -54.618 1.00 86.44 184 LEU A O 1
ATOM 1543 N N . ASN A 1 185 ? 51.945 -0.583 -54.319 1.00 90.44 185 ASN A N 1
ATOM 1544 C CA . ASN A 1 185 ? 51.885 -0.839 -52.878 1.00 90.44 185 ASN A CA 1
ATOM 1545 C C . ASN A 1 185 ? 51.177 0.291 -52.117 1.00 90.44 185 ASN A C 1
ATOM 1547 O O . ASN A 1 185 ? 50.378 0.028 -51.223 1.00 90.44 185 ASN A O 1
ATOM 1551 N N . GLN A 1 186 ? 51.416 1.556 -52.478 1.00 89.06 186 GLN A N 1
ATOM 1552 C CA . GLN A 1 186 ? 50.709 2.685 -51.866 1.00 89.06 186 GLN A CA 1
ATOM 1553 C C . GLN A 1 186 ? 49.201 2.652 -52.145 1.00 89.06 186 GLN A C 1
ATOM 1555 O O . GLN A 1 186 ? 48.415 2.913 -51.234 1.00 89.06 186 GLN A O 1
ATOM 1560 N N . GLN A 1 187 ? 48.791 2.325 -53.374 1.00 88.44 187 GLN A N 1
ATOM 1561 C CA . GLN A 1 187 ? 47.370 2.216 -53.718 1.00 88.44 187 GLN A CA 1
ATOM 1562 C C . GLN A 1 187 ? 46.718 0.988 -53.092 1.00 88.44 187 GLN A C 1
ATOM 1564 O O . GLN A 1 187 ? 45.611 1.092 -52.573 1.00 88.44 187 GLN A O 1
ATOM 1569 N N . TRP A 1 188 ? 47.423 -0.142 -53.055 1.00 89.19 188 TRP A N 1
ATOM 1570 C CA . TRP A 1 188 ? 46.971 -1.344 -52.363 1.00 89.19 188 TRP A CA 1
ATOM 1571 C C . TRP A 1 188 ? 46.711 -1.076 -50.877 1.00 89.19 188 TRP A C 1
ATOM 1573 O O . TRP A 1 188 ? 45.628 -1.369 -50.380 1.00 89.19 188 TRP A O 1
ATOM 1583 N N . ASN A 1 189 ? 47.650 -0.419 -50.188 1.00 92.12 189 ASN A N 1
ATOM 1584 C CA . ASN A 1 189 ? 47.492 -0.069 -48.775 1.00 92.12 189 ASN A CA 1
ATOM 1585 C C . ASN A 1 189 ? 46.279 0.848 -48.535 1.00 92.12 189 ASN A C 1
ATOM 1587 O O . ASN A 1 189 ? 45.567 0.691 -47.544 1.00 92.12 189 ASN A O 1
ATOM 1591 N N . ARG A 1 190 ? 46.015 1.802 -49.438 1.00 89.25 190 ARG A N 1
ATOM 1592 C CA . ARG A 1 190 ? 44.821 2.664 -49.365 1.00 89.25 190 ARG A CA 1
ATOM 1593 C C . ARG A 1 190 ? 43.536 1.869 -49.574 1.00 89.25 190 ARG A C 1
ATOM 1595 O O . ARG A 1 190 ? 42.583 2.040 -48.817 1.00 89.25 190 ARG A O 1
ATOM 1602 N N . LEU A 1 191 ? 43.523 0.989 -50.571 1.00 92.06 191 LEU A N 1
ATOM 1603 C CA . LEU A 1 191 ? 42.394 0.120 -50.883 1.00 92.06 191 LEU A CA 1
ATOM 1604 C C . LEU A 1 191 ? 42.070 -0.809 -49.708 1.00 92.06 191 LEU A C 1
ATOM 1606 O O . LEU A 1 191 ? 40.909 -0.941 -49.328 1.00 92.06 191 LEU A O 1
ATOM 1610 N N . GLU A 1 192 ? 43.088 -1.380 -49.068 1.00 93.00 192 GLU A N 1
ATOM 1611 C CA . GLU A 1 192 ? 42.932 -2.223 -47.883 1.00 93.00 192 GLU A CA 1
ATOM 1612 C C . GLU A 1 192 ? 42.347 -1.449 -46.690 1.00 93.00 192 GLU A C 1
ATOM 1614 O O . GLU A 1 192 ? 41.420 -1.930 -46.035 1.00 93.00 192 GLU A O 1
ATOM 1619 N N . GLN A 1 193 ? 42.800 -0.216 -46.441 1.00 92.00 193 GLN A N 1
ATOM 1620 C CA . GLN A 1 193 ? 42.231 0.644 -45.395 1.00 92.00 193 GLN A CA 1
ATOM 1621 C C . GLN A 1 193 ? 40.748 0.956 -45.640 1.00 92.00 193 GLN A C 1
ATOM 1623 O O . GLN A 1 193 ? 39.931 0.851 -44.721 1.00 92.00 193 GLN A O 1
ATOM 1628 N N . ILE A 1 194 ? 40.384 1.295 -46.880 1.00 91.88 194 ILE A N 1
ATOM 1629 C CA . ILE A 1 194 ? 38.995 1.578 -47.270 1.00 91.88 194 ILE A CA 1
ATOM 1630 C C . ILE A 1 194 ? 38.136 0.317 -47.126 1.00 91.88 194 ILE A C 1
ATOM 1632 O O . ILE A 1 194 ? 37.043 0.379 -46.561 1.00 91.88 194 ILE A O 1
ATOM 1636 N N . LYS A 1 195 ? 38.651 -0.839 -47.558 1.00 93.56 195 LYS A N 1
ATOM 1637 C CA . LYS A 1 195 ? 37.984 -2.140 -47.432 1.00 93.56 195 LYS A CA 1
ATOM 1638 C C . LYS A 1 195 ? 37.746 -2.525 -45.972 1.00 93.56 195 LYS A C 1
ATOM 1640 O O . LYS A 1 195 ? 36.660 -2.991 -45.632 1.00 93.56 195 LYS A O 1
ATOM 1645 N N . ASN A 1 196 ? 38.716 -2.282 -45.094 1.00 93.44 196 ASN A N 1
ATOM 1646 C CA . ASN A 1 196 ? 38.569 -2.516 -43.658 1.00 93.44 196 ASN A CA 1
ATOM 1647 C C . ASN A 1 196 ? 37.494 -1.607 -43.039 1.00 93.44 196 ASN A C 1
ATOM 1649 O O . ASN A 1 196 ? 36.655 -2.088 -42.275 1.00 93.44 196 ASN A O 1
ATOM 1653 N N . GLY A 1 197 ? 37.459 -0.324 -43.420 1.00 91.25 197 GLY A N 1
ATOM 1654 C CA . GLY A 1 197 ? 36.407 0.610 -43.004 1.00 91.25 197 GLY A CA 1
ATOM 1655 C C . GLY A 1 197 ? 35.012 0.188 -43.480 1.00 91.25 197 GLY A C 1
ATOM 1656 O O . GLY A 1 197 ? 34.068 0.151 -42.690 1.00 91.25 197 GLY A O 1
ATOM 1657 N N . TYR A 1 198 ? 34.891 -0.218 -44.745 1.00 93.44 198 TYR A N 1
ATOM 1658 C CA . TYR A 1 198 ? 33.647 -0.731 -45.320 1.00 93.44 198 TYR A CA 1
ATOM 1659 C C . TYR A 1 198 ? 33.153 -1.999 -44.604 1.00 93.44 198 TYR A C 1
ATOM 1661 O O . TYR A 1 198 ? 31.993 -2.078 -44.197 1.00 93.44 198 TYR A O 1
ATOM 1669 N N . ASN A 1 199 ? 34.044 -2.965 -44.362 1.00 93.44 199 ASN A N 1
ATOM 1670 C CA . ASN A 1 199 ? 33.715 -4.198 -43.644 1.00 93.44 199 ASN A CA 1
ATOM 1671 C C . ASN A 1 199 ? 33.237 -3.925 -42.212 1.00 93.44 199 ASN A C 1
ATOM 1673 O O . ASN A 1 199 ? 32.269 -4.537 -41.757 1.00 93.44 199 ASN A O 1
ATOM 1677 N N . TYR A 1 200 ? 33.873 -2.983 -41.509 1.00 93.94 200 TYR A N 1
ATOM 1678 C CA . TYR A 1 200 ? 33.433 -2.558 -40.181 1.00 93.94 200 TYR A CA 1
ATOM 1679 C C . TYR A 1 200 ? 31.999 -2.009 -40.208 1.00 93.94 200 TYR A C 1
ATOM 1681 O O . TYR A 1 200 ? 31.164 -2.423 -39.396 1.00 93.94 200 TYR A O 1
ATOM 1689 N N . LEU A 1 201 ? 31.683 -1.134 -41.168 1.00 92.38 201 LEU A N 1
ATOM 1690 C CA . LEU A 1 201 ? 30.339 -0.573 -41.324 1.00 92.38 201 LEU A CA 1
ATOM 1691 C C . LEU A 1 201 ? 29.298 -1.647 -41.658 1.00 92.38 201 LEU A C 1
ATOM 1693 O O . LEU A 1 201 ? 28.211 -1.629 -41.081 1.00 92.38 201 LEU A O 1
ATOM 1697 N N . ILE A 1 202 ? 29.634 -2.626 -42.506 1.00 92.62 202 ILE A N 1
ATOM 1698 C CA . ILE A 1 202 ? 28.747 -3.759 -42.815 1.00 92.62 202 ILE A CA 1
ATOM 1699 C C . ILE A 1 202 ? 28.395 -4.535 -41.549 1.00 92.62 202 ILE A C 1
ATOM 1701 O O . ILE A 1 202 ? 27.228 -4.864 -41.333 1.00 92.62 202 ILE A O 1
ATOM 1705 N N . VAL A 1 203 ? 29.388 -4.849 -40.714 1.00 93.88 203 VAL A N 1
ATOM 1706 C CA . VAL A 1 203 ? 29.159 -5.595 -39.470 1.00 93.88 203 VAL A CA 1
ATOM 1707 C C . VAL A 1 203 ? 28.240 -4.802 -38.539 1.00 93.88 203 VAL A C 1
ATOM 1709 O O . VAL A 1 203 ? 27.283 -5.359 -38.003 1.00 93.88 203 VAL A O 1
ATOM 1712 N N . LYS A 1 204 ? 28.466 -3.490 -38.388 1.00 92.12 204 LYS A N 1
ATOM 1713 C CA . LYS A 1 204 ? 27.600 -2.631 -37.562 1.00 92.12 204 LYS A CA 1
ATOM 1714 C C . LYS A 1 204 ? 26.173 -2.542 -38.102 1.00 92.12 204 LYS A C 1
ATOM 1716 O O . LYS A 1 204 ? 25.231 -2.656 -37.321 1.00 92.12 204 LYS A O 1
ATOM 1721 N N . TYR A 1 205 ? 26.010 -2.414 -39.415 1.00 91.56 205 TYR A N 1
ATOM 1722 C CA . TYR A 1 205 ? 24.705 -2.393 -40.070 1.00 91.56 205 TYR A CA 1
ATOM 1723 C C . TYR A 1 205 ? 23.939 -3.712 -39.904 1.00 91.56 205 TYR A C 1
ATOM 1725 O O . TYR A 1 205 ? 22.753 -3.697 -39.575 1.00 91.56 205 TYR A O 1
ATOM 1733 N N . LYS A 1 206 ? 24.613 -4.860 -40.058 1.00 90.25 206 LYS A N 1
ATOM 1734 C CA . LYS A 1 206 ? 24.013 -6.187 -39.832 1.00 90.25 206 LYS A CA 1
ATOM 1735 C C . LYS A 1 206 ? 23.536 -6.357 -38.392 1.00 90.25 206 LYS A C 1
ATOM 1737 O O . LYS A 1 206 ? 22.388 -6.728 -38.178 1.00 90.25 206 LYS A O 1
ATOM 1742 N N . ASN A 1 207 ? 24.371 -5.997 -37.417 1.00 89.62 207 ASN A N 1
ATOM 1743 C CA . ASN A 1 207 ? 24.002 -6.070 -36.002 1.00 89.62 207 ASN A CA 1
ATOM 1744 C C . ASN A 1 207 ? 22.777 -5.195 -35.686 1.00 89.62 207 ASN A C 1
ATOM 1746 O O . ASN A 1 207 ? 21.895 -5.612 -34.939 1.00 89.62 207 ASN A O 1
ATOM 1750 N N . LEU A 1 208 ? 22.693 -3.999 -36.280 1.00 87.50 208 LEU A N 1
ATOM 1751 C CA . LEU A 1 208 ? 21.547 -3.105 -36.110 1.00 87.50 208 LEU A CA 1
ATOM 1752 C C . LEU A 1 208 ? 20.270 -3.671 -36.756 1.00 87.50 208 LEU A C 1
ATOM 1754 O O . LEU A 1 208 ? 19.201 -3.622 -36.151 1.00 87.50 208 LEU A O 1
ATOM 1758 N N . LYS A 1 209 ? 20.370 -4.272 -37.948 1.00 85.25 209 LYS A N 1
ATOM 1759 C CA . LYS A 1 209 ? 19.241 -4.955 -38.603 1.00 85.25 209 LYS A CA 1
ATOM 1760 C C . LYS A 1 209 ? 18.740 -6.166 -37.821 1.00 85.25 209 LYS A C 1
ATOM 1762 O O . LYS A 1 209 ? 17.527 -6.373 -37.746 1.00 85.25 209 LYS A O 1
ATOM 1767 N N . GLN A 1 210 ? 19.653 -6.936 -37.234 1.00 86.19 210 GLN A N 1
ATOM 1768 C CA . GLN A 1 210 ? 19.323 -8.059 -36.362 1.00 86.19 210 GLN A CA 1
ATOM 1769 C C . GLN A 1 210 ? 18.604 -7.572 -35.096 1.00 86.19 210 GLN A C 1
ATOM 1771 O O . GLN A 1 210 ? 17.566 -8.122 -34.737 1.00 86.19 210 GLN A O 1
ATOM 1776 N N . PHE A 1 211 ? 19.102 -6.500 -34.469 1.00 80.56 211 PHE A N 1
ATOM 1777 C CA . PHE A 1 211 ? 18.465 -5.863 -33.311 1.00 80.56 211 PHE A CA 1
ATOM 1778 C C . PHE A 1 211 ? 17.040 -5.378 -33.617 1.00 80.56 211 PHE A C 1
ATOM 1780 O O . PHE A 1 211 ? 16.136 -5.542 -32.804 1.00 80.56 211 PHE A O 1
ATOM 1787 N N . LEU A 1 212 ? 16.819 -4.838 -34.816 1.00 78.62 212 LEU A N 1
ATOM 1788 C CA . LEU A 1 212 ? 15.502 -4.402 -35.282 1.00 78.62 212 LEU A CA 1
ATOM 1789 C C . LEU A 1 212 ? 14.578 -5.553 -35.725 1.00 78.62 212 LEU A C 1
ATOM 1791 O O . LEU A 1 212 ? 13.429 -5.304 -36.090 1.00 78.62 212 LEU A O 1
ATOM 1795 N N . GLY A 1 213 ? 15.053 -6.804 -35.740 1.00 73.25 213 GLY A N 1
ATOM 1796 C CA . GLY A 1 213 ? 14.278 -7.956 -36.215 1.00 73.25 213 GLY A CA 1
ATOM 1797 C C . GLY A 1 213 ? 13.929 -7.902 -37.710 1.00 73.25 213 GLY A C 1
ATOM 1798 O O . GLY A 1 213 ? 13.018 -8.594 -38.163 1.00 73.25 213 GLY A O 1
ATOM 1799 N N . ILE A 1 214 ? 14.639 -7.087 -38.498 1.00 65.31 214 ILE A N 1
ATOM 1800 C CA . ILE A 1 214 ? 14.346 -6.854 -39.925 1.00 65.31 214 ILE A CA 1
ATOM 1801 C C . ILE A 1 214 ? 14.771 -8.052 -40.796 1.00 65.31 214 ILE A C 1
ATOM 1803 O O . ILE A 1 214 ? 14.298 -8.193 -41.922 1.00 65.31 214 ILE A O 1
ATOM 1807 N N . GLU A 1 215 ? 15.581 -8.980 -40.277 1.00 51.06 215 GLU A N 1
ATOM 1808 C CA . GLU A 1 215 ? 16.061 -10.149 -41.033 1.00 51.06 215 GLU A CA 1
ATOM 1809 C C . GLU A 1 215 ? 14.965 -11.161 -41.443 1.00 51.06 215 GLU A C 1
ATOM 1811 O O . GLU A 1 215 ? 15.241 -12.041 -42.256 1.00 51.06 215 GLU A O 1
ATOM 1816 N N . GLN A 1 216 ? 13.713 -11.035 -40.970 1.00 44.25 216 GLN A N 1
ATOM 1817 C CA . GLN A 1 216 ? 12.637 -11.994 -41.290 1.00 44.25 216 GLN A CA 1
ATOM 1818 C C . GLN A 1 216 ? 11.485 -11.477 -42.163 1.00 44.25 216 GLN A C 1
ATOM 1820 O O . GLN A 1 216 ? 10.727 -12.293 -42.690 1.00 44.25 216 GLN A O 1
ATOM 1825 N N . LYS A 1 217 ? 11.346 -10.169 -42.414 1.00 43.12 217 LYS A N 1
ATOM 1826 C CA . LYS A 1 217 ? 10.351 -9.686 -43.391 1.00 43.12 217 LYS A CA 1
ATOM 1827 C C . LYS A 1 217 ? 10.958 -9.668 -44.792 1.00 43.12 217 LYS A C 1
ATOM 1829 O O . LYS A 1 217 ? 11.261 -8.615 -45.344 1.00 43.12 217 LYS A O 1
ATOM 1834 N N . LYS A 1 218 ? 11.117 -10.858 -45.383 1.00 35.62 218 LYS A N 1
ATOM 1835 C CA . LYS A 1 218 ? 11.203 -10.975 -46.844 1.00 35.62 218 LYS A CA 1
ATOM 1836 C C . LYS A 1 218 ? 9.923 -10.378 -47.427 1.00 35.62 218 LYS A C 1
ATOM 1838 O O . LYS A 1 218 ? 8.832 -10.871 -47.145 1.00 35.62 218 LYS A O 1
ATOM 1843 N N . LEU A 1 219 ? 10.094 -9.311 -48.203 1.00 36.19 219 LEU A N 1
ATOM 1844 C CA . LEU A 1 219 ? 9.123 -8.804 -49.166 1.00 36.19 219 LEU A CA 1
ATOM 1845 C C . LEU A 1 219 ? 8.529 -9.999 -49.933 1.00 36.19 219 LEU A C 1
ATOM 1847 O O . LEU A 1 219 ? 9.264 -10.717 -50.614 1.00 36.19 219 LEU A O 1
ATOM 1851 N N . LYS A 1 220 ? 7.232 -10.244 -49.738 1.00 33.03 220 LYS A N 1
ATOM 1852 C CA . LYS A 1 220 ? 6.390 -10.964 -50.695 1.00 33.03 220 LYS A CA 1
ATOM 1853 C C . LYS A 1 220 ? 5.786 -9.941 -51.639 1.00 33.03 220 LYS A C 1
ATOM 1855 O O . LYS A 1 220 ? 5.442 -8.850 -51.131 1.00 33.03 220 LYS A O 1
#

Nearest PDB structures (foldseek):
  8a1g-assembly2_B  TM=4.373E-01  e=3.289E+00  Homo sapiens

pLDDT: mean 83.73, std 17.02, range [33.03, 98.44]

Radius of gyration: 77.27 Å; Cα contacts (8 Å, |Δi|>4): 33; chains: 1; bounding box: 115×32×226 Å

Solvent-accessible surface area (backbone atoms only — not comparable to full-atom values): 12162 Å² total; per-residue (Å²): 142,78,90,80,83,82,81,80,82,76,66,64,60,55,54,50,52,51,49,52,51,51,52,50,50,52,51,51,52,50,50,52,50,54,55,56,46,56,56,48,51,53,50,50,54,53,52,51,49,51,50,52,52,50,50,51,52,51,52,50,53,50,52,53,51,51,50,54,50,48,52,51,50,51,52,52,51,52,51,52,50,51,51,51,52,51,52,52,50,53,51,51,49,54,50,51,51,51,52,50,53,54,50,53,51,52,52,51,53,51,51,53,53,50,51,54,51,50,54,52,48,52,52,51,50,52,52,51,52,52,52,52,51,54,52,52,52,52,51,53,49,53,52,49,54,53,47,50,54,50,50,54,51,45,50,55,49,48,56,53,49,52,49,52,47,50,53,59,69,68,60,78,86,86,72,58,71,67,62,49,52,53,51,50,51,53,48,48,56,51,48,52,53,51,50,53,54,45,52,52,50,50,54,54,50,50,54,52,38,56,73,69,58,56,83,72,69,73,86,125

Secondary structure (DSSP, 8-state):
----------SHHHHHHHHHHHHHHHHHHHHHHHHHHHHHHHHHHHHHHHHHHHHHHHHHHHHHHHHHHHHHHHHHHHHHHHHHHHHHHHHHHHHHHHHHHHHHHHHHHHHHHHHHHHHHHHHHHHHHHHHHHHHHHHHHHHHHHHHHHHHHHHHHHHHHHHHHHHHHHH--SSS-HHHHHHHHHHHHHHHHHHHHHHHHHHHHHHHHHHHTTGGG----

Mean predicted aligned error: 15.8 Å

Sequence (220 aa):
MFIAIYFKEKEWLGNVLQAIGTISGIYLTIIIFLQSNEESDKQFRKQFRKQLEHLQILNSKQIDALQSSTEKQIKTFQDLNSKQILALQELNAKQIDALHYETERQIKTIQESTNEQIYSFEQQINYVTNKLKDNSILLAEILSRELEKSLEYYSSILSREEAKYNDLADWKLLRTKEERERQLNQQWNRLEQIKNGYNYLIVKYKNLKQFLGIEQKKLK